Protein AF-A0A364Y1G2-F1 (afdb_monomer)

Secondary structure (DSSP, 8-state):
--TT--HHHHHHHHHHHHHHHHHHHHHHTT-S-THHHHHHHHHHHHHHHHHHHHHHHHHHHHHHHHHHT-S------TTT--STTEEEEEEEE-TT--EEEEEEETTTTEEEEEEEESSHHHHHHHHHHHHHHHHHHHT-TTS-HHHHHHHHHHHHHHHHHHHHHHHHHHHHHHHHHHHHHHHHHHHHHHHHHHHHHHHHHHHHHHHHHH--

Foldseek 3Di:
DAPLDDPLLVVLLVLLVVLLVVLVVCVVVVNDDPVVVVVNVVSVVLNVVVNVLSVLVVVLVVVQVVQQQPQDDPDADPVPRDPPQKDFPDWDADPVRAIWTWIARPVVRDIDTDPAGSHLVRNLVVLVVVLVVLVVVLPDPPDDPVVNVVSVVVSVVSVVVSVVSVVVVVVSVVSVVVSVVVVVVSVVVSVVSSVVSVVVVVVVVVSVVVVD

Nearest PDB structures (foldseek):
  4mh6-assembly1_A  TM=4.239E-01  e=7.002E+00  Vibrio parahaemolyticus RIMD 2210633

Mean predicted aligned error: 7.4 Å

Solvent-accessible surface area (backbone atoms only — not comparable to full-atom values): 11866 Å² total; per-residue (Å²): 130,75,84,62,51,52,74,66,58,49,49,43,51,51,52,52,52,52,49,46,55,52,51,54,50,36,39,75,71,70,74,46,64,75,73,58,54,55,51,47,55,50,51,50,54,50,50,52,54,50,49,54,50,26,50,51,52,51,49,54,53,50,52,53,54,52,49,42,59,62,46,74,83,84,64,56,36,92,86,79,65,42,56,74,58,58,40,85,75,50,72,47,67,53,98,87,62,43,46,20,47,21,32,34,29,66,84,78,72,41,74,49,70,42,98,51,48,43,27,50,75,52,33,52,55,52,50,54,51,52,41,52,54,49,56,58,54,62,70,42,84,86,60,53,72,68,59,41,52,53,51,50,55,50,43,52,55,50,49,60,48,45,71,58,48,49,62,57,52,56,51,51,50,52,53,50,52,54,45,54,54,50,50,57,51,48,54,50,51,53,52,53,50,44,51,50,52,50,51,52,49,50,52,53,56,52,50,56,65,74,74,109

Radius of gyration: 29.06 Å; Cα contacts (8 Å, |Δi|>4): 163; chains: 1; bounding box: 62×38×88 Å

Structure (mmCIF, N/CA/C/O backbone):
data_AF-A0A364Y1G2-F1
#
_entry.id   AF-A0A364Y1G2-F1
#
loop_
_atom_site.group_PDB
_atom_site.id
_atom_site.type_symbol
_atom_site.label_atom_id
_atom_site.label_alt_id
_atom_site.label_comp_id
_atom_site.label_asym_id
_atom_site.label_entity_id
_atom_site.label_seq_id
_atom_site.pdbx_PDB_ins_code
_atom_site.Cartn_x
_atom_site.Cartn_y
_atom_site.Cartn_z
_atom_site.occupancy
_atom_site.B_iso_or_equiv
_atom_site.auth_seq_id
_atom_site.auth_comp_id
_atom_site.auth_asym_id
_atom_site.auth_atom_id
_atom_site.pdbx_PDB_model_num
ATOM 1 N N . MET A 1 1 ? -15.379 -10.748 15.121 1.00 82.06 1 MET A N 1
ATOM 2 C CA . MET A 1 1 ? -14.353 -9.724 15.412 1.00 82.06 1 MET A CA 1
ATOM 3 C C . MET A 1 1 ? -13.547 -9.553 14.146 1.00 82.06 1 MET A C 1
ATOM 5 O O . MET A 1 1 ? -13.097 -10.566 13.618 1.00 82.06 1 MET A O 1
ATOM 9 N N . ASN A 1 2 ? -13.450 -8.327 13.638 1.00 90.88 2 ASN A N 1
ATOM 10 C CA . ASN A 1 2 ? -12.802 -8.044 12.365 1.00 90.88 2 ASN A CA 1
ATOM 11 C C . ASN A 1 2 ? -11.315 -8.470 12.392 1.00 90.88 2 ASN A C 1
ATOM 13 O O . ASN A 1 2 ? -10.598 -8.129 13.342 1.00 90.88 2 ASN A O 1
ATOM 17 N N . PRO A 1 3 ? -10.843 -9.266 11.409 1.00 94.31 3 PRO A N 1
ATOM 18 C CA . PRO A 1 3 ? -9.456 -9.731 11.360 1.00 94.31 3 PRO A CA 1
ATOM 19 C C . PRO A 1 3 ? -8.450 -8.604 11.086 1.00 94.31 3 PRO A C 1
ATOM 21 O O . PRO A 1 3 ? -7.286 -8.729 11.470 1.00 94.31 3 PRO A O 1
ATOM 24 N N . ASN A 1 4 ? -8.896 -7.506 10.470 1.00 96.25 4 ASN A N 1
ATOM 25 C CA . ASN A 1 4 ? -8.066 -6.383 10.035 1.00 96.25 4 ASN A CA 1
ATOM 26 C C . ASN A 1 4 ? -7.742 -5.395 11.159 1.00 96.25 4 ASN A C 1
ATOM 28 O O . ASN A 1 4 ? -6.989 -4.441 10.947 1.00 96.25 4 ASN A O 1
ATOM 32 N N . TYR A 1 5 ? -8.283 -5.613 12.357 1.00 96.69 5 TYR A N 1
ATOM 33 C CA . TYR A 1 5 ? -7.982 -4.773 13.504 1.00 96.69 5 TYR A CA 1
ATOM 34 C C . TYR A 1 5 ? -6.512 -4.844 13.927 1.00 96.69 5 TYR A C 1
ATOM 36 O O . TYR A 1 5 ? -5.873 -5.903 13.928 1.00 96.69 5 TYR A O 1
ATOM 44 N N . LYS A 1 6 ? -6.003 -3.712 14.401 1.00 95.44 6 LYS A N 1
ATOM 45 C CA . LYS A 1 6 ? -4.760 -3.614 15.164 1.00 95.44 6 LYS A CA 1
ATOM 46 C C . LYS A 1 6 ? -4.946 -4.131 16.594 1.00 95.44 6 LYS A C 1
ATOM 48 O O . LYS A 1 6 ? -6.025 -4.552 17.012 1.00 95.44 6 LYS A O 1
ATOM 53 N N . ALA A 1 7 ? -3.851 -4.209 17.344 1.00 94.06 7 ALA A N 1
ATOM 54 C CA . ALA A 1 7 ? -3.868 -4.764 18.697 1.00 94.06 7 ALA A CA 1
ATOM 55 C C . ALA A 1 7 ? -4.727 -3.935 19.671 1.00 94.06 7 ALA A C 1
ATOM 57 O O . ALA A 1 7 ? -5.527 -4.506 20.409 1.00 94.06 7 ALA A O 1
ATOM 58 N N . ASP A 1 8 ? -4.585 -2.616 19.621 1.00 92.81 8 ASP A N 1
ATOM 59 C CA . ASP A 1 8 ? -5.337 -1.614 20.378 1.00 92.81 8 ASP A CA 1
ATOM 60 C C . ASP A 1 8 ? -6.823 -1.582 19.997 1.00 92.81 8 ASP A C 1
ATOM 62 O O . ASP A 1 8 ? -7.684 -1.633 20.873 1.00 92.81 8 ASP A O 1
ATOM 66 N N . GLU A 1 9 ? -7.133 -1.606 18.701 1.00 95.50 9 GLU A N 1
ATOM 67 C CA . GLU A 1 9 ? -8.507 -1.689 18.185 1.00 95.50 9 GLU A CA 1
ATOM 68 C C . GLU A 1 9 ? -9.210 -2.970 18.684 1.00 95.50 9 GLU A C 1
ATOM 70 O O . GLU A 1 9 ? -10.324 -2.923 19.213 1.00 95.50 9 GLU A O 1
ATOM 75 N N . ARG A 1 10 ? -8.528 -4.128 18.624 1.00 95.12 10 ARG A N 1
ATOM 76 C CA . ARG A 1 10 ? -9.040 -5.395 19.185 1.00 95.12 10 ARG A CA 1
ATOM 77 C C . ARG A 1 10 ? -9.298 -5.302 20.682 1.00 95.12 10 ARG A C 1
ATOM 79 O O . ARG A 1 10 ? -10.274 -5.873 21.169 1.00 95.12 10 ARG A O 1
ATOM 86 N N . GLU A 1 11 ? -8.396 -4.669 21.422 1.00 91.38 11 GLU A N 1
ATOM 87 C CA . GLU A 1 11 ? -8.546 -4.489 22.863 1.00 91.38 11 GLU A CA 1
ATOM 88 C C . GLU A 1 11 ? -9.766 -3.619 23.177 1.00 91.38 11 GLU A C 1
ATOM 90 O O . GLU A 1 11 ? -10.588 -4.004 24.011 1.00 91.38 11 GLU A O 1
ATOM 95 N N . LEU A 1 12 ? -9.938 -2.508 22.456 1.00 92.56 12 LEU A N 1
ATOM 96 C CA . LEU A 1 12 ? -11.092 -1.630 22.603 1.00 92.56 12 LEU A CA 1
ATOM 97 C C . LEU A 1 12 ? -12.401 -2.381 22.363 1.00 92.56 12 LEU A C 1
ATOM 99 O O . LEU A 1 12 ? -13.294 -2.327 23.205 1.00 92.56 12 LEU A O 1
ATOM 103 N N . VAL A 1 13 ? -12.502 -3.148 21.276 1.00 93.38 13 VAL A N 1
ATOM 104 C CA . VAL A 1 13 ? -13.717 -3.917 20.964 1.00 93.38 13 VAL A CA 1
ATOM 105 C C . VAL A 1 13 ? -14.024 -4.956 22.045 1.00 93.38 13 VAL A C 1
ATOM 107 O O . VAL A 1 13 ? -15.192 -5.165 22.382 1.00 93.38 13 VAL A O 1
ATOM 110 N N . LYS A 1 14 ? -13.007 -5.577 22.658 1.00 90.88 14 LYS A N 1
ATOM 111 C CA . LYS A 1 14 ? -13.212 -6.474 23.812 1.00 90.88 14 LYS A CA 1
ATOM 112 C C . LYS A 1 14 ? -13.788 -5.726 25.013 1.00 90.88 14 LYS A C 1
ATOM 114 O O . LYS A 1 14 ? -14.756 -6.201 25.606 1.00 90.88 14 LYS A O 1
ATOM 119 N N . VAL A 1 15 ? -13.215 -4.571 25.359 1.00 88.81 15 VAL A N 1
ATOM 120 C CA . VAL A 1 15 ? -13.687 -3.732 26.475 1.00 88.81 15 VAL A CA 1
ATOM 121 C C . VAL A 1 15 ? -15.113 -3.248 26.217 1.00 88.81 15 VAL A C 1
ATOM 123 O O . VAL A 1 15 ? -15.971 -3.388 27.085 1.00 88.81 15 VAL A O 1
ATOM 126 N N . ALA A 1 16 ? -15.386 -2.764 25.010 1.00 90.25 16 ALA A N 1
ATOM 127 C CA . ALA A 1 16 ? -16.695 -2.307 24.572 1.00 90.25 16 ALA A CA 1
ATOM 128 C C . ALA A 1 16 ? -17.750 -3.424 24.625 1.00 90.25 16 ALA A C 1
ATOM 130 O O . ALA A 1 16 ? -18.834 -3.236 25.176 1.00 90.25 16 ALA A O 1
ATOM 131 N N . THR A 1 17 ? -17.416 -4.626 24.142 1.00 89.12 17 THR A N 1
ATOM 132 C CA . THR A 1 17 ? -18.311 -5.795 24.197 1.00 89.12 17 THR A CA 1
ATOM 133 C C . THR A 1 17 ? -18.620 -6.198 25.639 1.00 89.12 17 T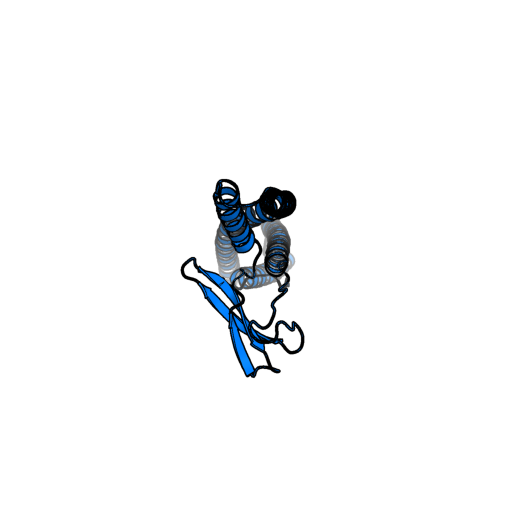HR A C 1
ATOM 135 O O . THR A 1 17 ? -19.772 -6.482 25.976 1.00 89.12 17 THR A O 1
ATOM 138 N N . PHE A 1 18 ? -17.604 -6.205 26.509 1.00 86.44 18 PHE A N 1
ATOM 139 C CA . PHE A 1 18 ? -17.787 -6.467 27.936 1.00 86.44 18 PHE A CA 1
ATOM 140 C C . PHE A 1 18 ? -18.697 -5.416 28.584 1.00 86.44 18 PHE A C 1
ATOM 142 O O . PHE A 1 18 ? -19.651 -5.780 29.273 1.00 86.44 18 PHE A O 1
ATOM 149 N N . PHE A 1 19 ? -18.434 -4.132 28.323 1.00 84.69 19 PHE A N 1
ATOM 150 C CA . PHE A 1 19 ? -19.221 -3.017 28.842 1.00 84.69 19 PHE A CA 1
ATOM 151 C C . PHE A 1 19 ? -20.690 -3.140 28.431 1.00 84.69 19 PHE A C 1
ATOM 153 O O . PHE A 1 19 ? -21.555 -3.151 29.300 1.00 84.69 19 PHE A O 1
ATOM 160 N N . LYS A 1 20 ? -20.973 -3.354 27.140 1.00 86.81 20 LYS A N 1
ATOM 161 C CA . LYS A 1 20 ? -22.340 -3.561 26.639 1.00 86.81 20 LYS A CA 1
ATOM 162 C C . LYS A 1 20 ? -23.050 -4.717 27.331 1.00 86.81 20 LYS A C 1
ATOM 164 O O . LYS A 1 20 ? -24.214 -4.600 27.693 1.00 86.81 20 LYS A O 1
ATOM 169 N N . LYS A 1 21 ? -22.371 -5.854 27.517 1.00 87.25 21 LYS A N 1
ATOM 170 C CA . LYS A 1 21 ? -22.975 -7.012 28.189 1.00 87.25 21 LYS A CA 1
ATOM 171 C C . LYS A 1 21 ? -23.363 -6.675 29.632 1.00 87.25 21 LYS A C 1
ATOM 173 O O . LYS A 1 21 ? -24.449 -7.052 30.065 1.00 87.25 21 LYS A O 1
ATOM 178 N N . LYS A 1 22 ? -22.492 -5.961 30.352 1.00 83.81 22 LYS A N 1
ATOM 179 C CA . LYS A 1 22 ? -22.739 -5.547 31.738 1.00 83.81 22 LYS A CA 1
ATOM 180 C C . LYS A 1 22 ? -23.836 -4.477 31.833 1.00 83.81 22 LYS A C 1
ATOM 182 O O . LYS A 1 22 ? -24.721 -4.603 32.673 1.00 83.81 22 LYS A O 1
ATOM 187 N N . ALA A 1 23 ? -23.827 -3.486 30.942 1.0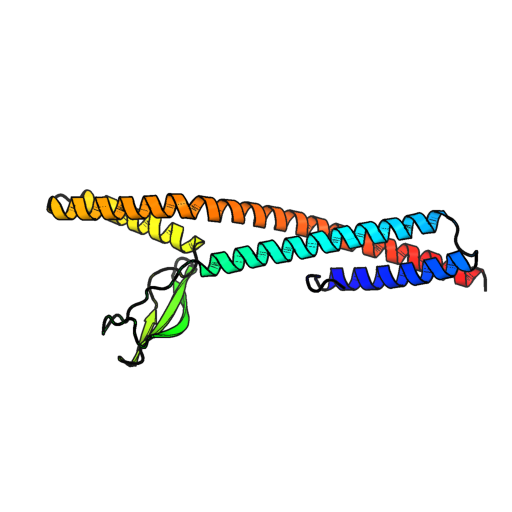0 82.75 23 ALA A N 1
ATOM 188 C CA . ALA A 1 23 ? -24.849 -2.443 30.872 1.00 82.75 23 ALA A CA 1
ATOM 189 C C . ALA A 1 23 ? -26.250 -3.037 30.646 1.00 82.75 23 ALA A C 1
ATOM 191 O O . ALA A 1 23 ? -27.153 -2.778 31.441 1.00 82.75 23 ALA A O 1
ATOM 192 N N . LYS A 1 24 ? -26.410 -3.942 29.669 1.00 84.19 24 LYS A N 1
ATOM 193 C CA . LYS A 1 24 ? -27.683 -4.643 29.417 1.00 84.19 24 LYS A CA 1
ATOM 194 C C . LYS A 1 24 ? -28.208 -5.394 30.632 1.00 84.19 24 LYS A C 1
ATOM 196 O O . LYS A 1 24 ? -29.405 -5.346 30.909 1.00 84.19 24 LYS A O 1
ATOM 201 N N . GLN A 1 25 ? -27.324 -6.088 31.348 1.00 84.56 25 GLN A N 1
ATOM 202 C CA . GLN A 1 25 ? -27.696 -6.804 32.563 1.00 84.56 25 GLN A CA 1
ATOM 203 C C . GLN A 1 25 ? -28.244 -5.835 33.620 1.00 84.56 25 GLN A C 1
ATOM 205 O O . GLN A 1 25 ? -29.343 -6.032 34.128 1.00 84.56 25 GLN A O 1
ATOM 210 N N . LEU A 1 26 ? -27.510 -4.762 33.908 1.00 80.69 26 LEU A N 1
ATOM 211 C CA . LEU A 1 26 ? -27.892 -3.786 34.926 1.00 80.69 26 LEU A CA 1
ATOM 212 C C . LEU A 1 26 ? -29.156 -2.993 34.555 1.00 80.69 26 LEU A C 1
ATOM 214 O O . LEU A 1 26 ? -29.970 -2.704 35.429 1.00 80.69 26 LEU A O 1
ATOM 218 N N . ILE A 1 27 ? -29.372 -2.688 33.272 1.00 81.81 27 ILE A N 1
ATOM 219 C CA . ILE A 1 27 ? -30.630 -2.093 32.789 1.00 81.81 27 ILE A CA 1
ATOM 220 C C . ILE A 1 27 ? -31.801 -3.055 33.035 1.00 81.81 27 ILE A C 1
ATOM 222 O O . ILE A 1 27 ? -32.842 -2.635 33.534 1.00 81.81 27 ILE A O 1
ATOM 226 N N . GLY A 1 28 ? -31.632 -4.347 32.728 1.00 81.50 28 GLY A N 1
ATOM 227 C CA . GLY A 1 28 ? -32.655 -5.370 32.976 1.00 81.50 28 GLY A CA 1
ATOM 228 C C . GLY A 1 28 ? -32.983 -5.559 34.460 1.00 81.50 28 GLY A C 1
ATOM 229 O O . GLY A 1 28 ? -34.125 -5.835 34.811 1.00 81.50 28 GLY A O 1
ATOM 230 N N . GLU A 1 29 ? -32.001 -5.348 35.337 1.00 83.31 29 GLU A N 1
ATOM 231 C CA . GLU A 1 29 ? -32.169 -5.364 36.795 1.00 83.31 29 GLU A CA 1
ATOM 232 C C . GLU A 1 29 ? -32.771 -4.053 37.354 1.00 83.31 29 GLU A C 1
ATOM 234 O O . GLU A 1 29 ? -32.948 -3.934 38.566 1.00 83.31 29 GLU A O 1
ATOM 239 N N . GLY A 1 30 ? -33.081 -3.062 36.505 1.00 78.19 30 GLY A N 1
ATOM 240 C CA . GLY A 1 30 ? -33.618 -1.754 36.913 1.00 78.19 30 GLY A CA 1
ATOM 241 C C . GLY A 1 30 ? -32.591 -0.832 37.582 1.00 78.19 30 GLY A C 1
ATOM 242 O O . GLY A 1 30 ? -32.954 0.167 38.197 1.00 78.19 30 GLY A O 1
ATOM 243 N N . LYS A 1 31 ? -31.304 -1.175 37.479 1.00 73.44 31 LYS A N 1
ATOM 244 C CA . LYS A 1 31 ? -30.183 -0.527 38.172 1.00 73.44 31 LYS A CA 1
ATOM 245 C C . LYS A 1 31 ? -29.544 0.612 37.374 1.00 73.44 31 LYS A C 1
ATOM 247 O O . LYS A 1 31 ? -28.833 1.435 37.939 1.00 73.44 31 LYS A O 1
ATOM 252 N N . LEU A 1 32 ? -29.798 0.674 36.067 1.00 72.50 32 LEU A N 1
ATOM 253 C CA . LEU A 1 32 ? -29.321 1.728 35.168 1.00 72.50 32 LEU A CA 1
ATOM 254 C C . LEU A 1 32 ? -30.498 2.385 34.438 1.00 72.50 32 LEU A C 1
ATOM 256 O O . LEU A 1 32 ? -31.398 1.698 33.959 1.00 72.50 32 LEU A O 1
ATOM 260 N N . GLY A 1 33 ? -30.466 3.718 34.335 1.00 72.06 33 GLY A N 1
ATOM 261 C CA . GLY A 1 33 ? -31.467 4.515 33.615 1.00 72.06 33 GLY A CA 1
ATOM 262 C C . GLY A 1 33 ? -31.250 4.580 32.095 1.00 72.06 33 GLY A C 1
ATOM 263 O O . GLY A 1 33 ? -30.236 4.105 31.580 1.00 72.06 33 GLY A O 1
ATOM 264 N N . GLU A 1 34 ? -32.195 5.217 31.392 1.00 70.00 34 GLU A N 1
ATOM 265 C CA . GLU A 1 34 ? -32.265 5.310 29.919 1.00 70.00 34 GLU A CA 1
ATOM 266 C C . GLU A 1 34 ? -31.030 5.965 29.270 1.00 70.00 34 GLU A C 1
ATOM 268 O O . GLU A 1 34 ? -30.651 5.604 28.157 1.00 70.00 34 GLU A O 1
ATOM 273 N N . GLU A 1 35 ? -30.346 6.868 29.980 1.00 67.50 35 GLU A N 1
ATOM 274 C CA . GLU A 1 35 ? -29.099 7.506 29.527 1.00 67.50 35 GLU A CA 1
ATOM 275 C C . GLU A 1 35 ? -28.012 6.475 29.166 1.00 67.50 35 GLU A C 1
ATOM 277 O O . GLU A 1 35 ? -27.252 6.668 28.218 1.00 67.50 35 GLU A O 1
ATOM 282 N N . ASN A 1 36 ? -27.996 5.311 29.825 1.00 72.31 36 ASN A N 1
ATOM 283 C CA . ASN A 1 36 ? -27.016 4.256 29.550 1.00 72.31 36 ASN A CA 1
ATOM 284 C C . ASN A 1 36 ? -27.297 3.494 28.245 1.00 72.31 36 ASN A C 1
ATOM 286 O O . ASN A 1 36 ? -26.376 2.915 27.666 1.00 72.31 36 ASN A O 1
ATOM 290 N N . ARG A 1 37 ? -28.531 3.541 27.716 1.00 74.38 37 ARG A N 1
ATOM 291 C CA . ARG A 1 37 ? -28.829 3.004 26.374 1.00 74.38 37 ARG A CA 1
ATOM 292 C C . ARG A 1 37 ? -28.218 3.857 25.270 1.00 74.38 37 ARG A C 1
ATOM 294 O O . ARG A 1 37 ? -27.840 3.321 24.230 1.00 74.38 37 ARG A O 1
ATOM 301 N N . GLN A 1 38 ? -28.075 5.164 25.494 1.00 78.44 38 GLN A N 1
ATOM 302 C CA . GLN A 1 38 ? -27.402 6.049 24.540 1.00 78.44 38 GLN A CA 1
ATOM 303 C C . GLN A 1 38 ? -25.914 5.698 24.425 1.00 78.44 38 GLN A C 1
ATOM 305 O O . GLN A 1 38 ? -25.368 5.706 23.323 1.00 78.44 38 GLN A O 1
ATOM 310 N N . VAL A 1 39 ? -25.285 5.301 25.537 1.00 78.88 39 VAL A N 1
ATOM 311 C CA . VAL A 1 39 ? -23.895 4.821 25.554 1.00 78.88 39 VAL A CA 1
ATOM 312 C C . VAL A 1 39 ? -23.757 3.510 24.777 1.00 78.88 39 VAL A C 1
ATOM 314 O O . VAL A 1 39 ? -22.836 3.381 23.975 1.00 78.88 39 VAL A O 1
ATOM 317 N N . GLU A 1 40 ? -24.684 2.556 24.930 1.00 82.88 40 GLU A N 1
ATOM 318 C CA . GLU A 1 40 ? -24.670 1.322 24.126 1.00 82.88 40 GLU A CA 1
ATOM 319 C C . GLU A 1 40 ? -24.769 1.602 22.621 1.00 82.88 40 GLU A C 1
ATOM 321 O O . GLU A 1 40 ? -24.011 1.025 21.839 1.00 82.88 40 GLU A O 1
ATOM 326 N N . ALA A 1 41 ? -25.663 2.508 22.221 1.00 86.56 41 ALA A N 1
ATOM 327 C CA . ALA A 1 41 ? -25.818 2.900 20.824 1.00 86.56 41 ALA A CA 1
ATOM 328 C C . ALA A 1 41 ? -24.577 3.633 20.284 1.00 86.56 41 ALA A C 1
ATOM 330 O O . ALA A 1 41 ? -24.188 3.422 19.136 1.00 86.56 41 ALA A O 1
ATOM 331 N N . ALA A 1 42 ? -23.936 4.474 21.101 1.00 87.75 42 ALA A N 1
ATOM 332 C CA . ALA A 1 42 ? -22.686 5.138 20.740 1.00 87.75 42 ALA A CA 1
ATOM 333 C C . ALA A 1 42 ? -21.539 4.132 20.557 1.00 87.75 42 ALA A C 1
ATOM 335 O O . ALA A 1 42 ? -20.767 4.255 19.610 1.00 87.75 42 ALA A O 1
ATOM 336 N N . VAL A 1 43 ? -21.466 3.106 21.414 1.00 90.19 43 VAL A N 1
ATOM 337 C CA . VAL A 1 43 ? -20.510 2.000 21.269 1.00 90.19 43 VAL A CA 1
ATOM 338 C C . VAL A 1 43 ? -20.718 1.249 19.963 1.00 90.19 43 VAL A C 1
ATOM 340 O O . VAL A 1 43 ? -19.740 0.991 19.268 1.00 90.19 43 VAL A O 1
ATOM 343 N N . ASP A 1 44 ? -21.960 0.920 19.613 1.00 91.56 44 ASP A N 1
ATOM 344 C CA . ASP A 1 44 ? -22.238 0.204 18.365 1.00 91.56 44 ASP A CA 1
ATOM 345 C C . ASP A 1 44 ? -21.821 1.000 17.135 1.00 91.56 44 ASP A C 1
ATOM 347 O O . ASP A 1 44 ? 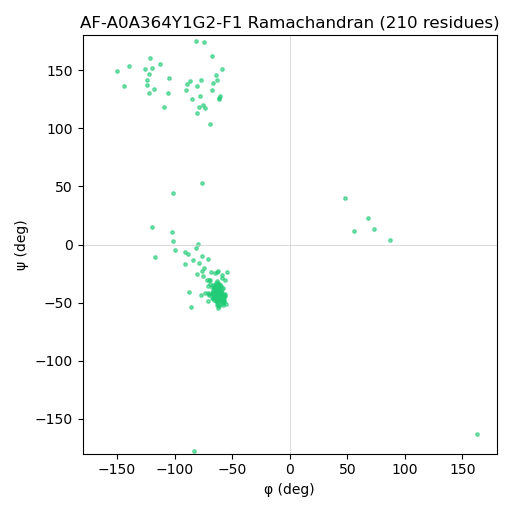-21.092 0.476 16.296 1.00 91.56 44 ASP A O 1
ATOM 351 N N . LYS A 1 45 ? -22.179 2.286 17.083 1.00 93.19 45 LYS A N 1
ATOM 352 C CA . LYS A 1 45 ? -21.762 3.176 15.991 1.00 93.19 45 LYS A CA 1
ATOM 353 C C . LYS A 1 45 ? -20.245 3.314 15.900 1.00 93.19 45 LYS A C 1
ATOM 355 O O . LYS A 1 45 ? -19.697 3.352 14.805 1.00 93.19 45 LYS A O 1
ATOM 360 N N . PHE A 1 46 ? -19.559 3.395 17.040 1.00 93.81 46 PHE A N 1
ATOM 361 C CA . PHE A 1 46 ? -18.103 3.489 17.049 1.00 93.81 46 PHE A CA 1
ATOM 362 C C . PHE A 1 46 ? -17.451 2.202 16.528 1.00 93.81 46 PHE A C 1
ATOM 364 O O . PHE A 1 46 ? -16.502 2.272 15.752 1.00 93.81 46 PHE A O 1
ATOM 371 N N . ILE A 1 47 ? -17.955 1.030 16.930 1.00 94.38 47 ILE A N 1
ATOM 372 C CA . ILE A 1 47 ? -17.443 -0.261 16.448 1.00 94.38 47 ILE A CA 1
ATOM 373 C C . ILE A 1 47 ? -17.689 -0.415 14.945 1.00 94.38 47 ILE A C 1
ATOM 375 O O . ILE A 1 47 ? -16.779 -0.835 14.240 1.00 94.38 47 ILE A O 1
ATOM 379 N N . GLU A 1 48 ? -18.871 -0.040 14.452 1.00 95.25 48 GLU A N 1
ATOM 380 C CA . GLU A 1 48 ? -19.189 -0.056 13.019 1.00 95.25 48 GLU A CA 1
ATOM 381 C C . GLU A 1 48 ? -18.231 0.843 12.226 1.00 95.25 48 GLU A C 1
ATOM 383 O O . GLU A 1 48 ? -17.611 0.401 11.261 1.00 95.25 48 GLU A O 1
ATOM 388 N N . HIS A 1 49 ? -18.004 2.070 12.697 1.00 95.38 49 HIS A N 1
ATOM 389 C CA . HIS A 1 49 ? -17.045 2.976 12.070 1.00 95.38 49 HIS A CA 1
ATOM 390 C C . HIS A 1 49 ? -15.605 2.428 12.099 1.00 95.38 49 HIS A C 1
ATOM 392 O O . HIS A 1 49 ? -14.846 2.579 11.139 1.00 95.38 49 HIS A O 1
ATOM 398 N N . LEU A 1 50 ? -15.223 1.757 13.190 1.00 96.19 50 LEU A N 1
ATOM 399 C CA . LEU A 1 50 ? -13.919 1.114 13.324 1.00 96.19 50 LEU A CA 1
ATOM 400 C C . LEU A 1 50 ? -13.765 -0.084 12.373 1.00 96.19 50 LEU A C 1
ATOM 402 O O . LEU A 1 50 ? -12.675 -0.297 11.840 1.00 96.19 50 LEU A O 1
ATOM 406 N N . ASP A 1 51 ? -14.836 -0.850 12.151 1.00 96.56 51 ASP A N 1
ATOM 407 C CA . ASP A 1 51 ? -14.884 -1.948 11.182 1.00 96.56 51 ASP A CA 1
ATOM 408 C C . ASP A 1 51 ? -14.649 -1.442 9.759 1.00 96.56 51 ASP A C 1
ATOM 410 O O . ASP A 1 51 ? -13.730 -1.911 9.083 1.00 96.56 51 ASP A O 1
ATOM 414 N N . GLU A 1 52 ? -15.414 -0.435 9.336 1.00 96.50 52 GLU A N 1
ATOM 415 C CA . GLU A 1 52 ? -15.275 0.183 8.014 1.00 96.50 52 GLU A CA 1
ATOM 416 C C . GLU A 1 52 ? -13.864 0.735 7.789 1.00 96.50 52 GLU A C 1
ATOM 418 O O . GLU A 1 52 ? -13.263 0.551 6.723 1.00 96.50 52 GLU A O 1
ATOM 423 N N . HIS A 1 53 ? -13.306 1.396 8.805 1.00 96.62 53 HIS A N 1
ATOM 424 C CA . HIS A 1 53 ? -11.957 1.936 8.748 1.00 96.62 53 HIS A CA 1
ATOM 425 C C . HIS A 1 53 ? -10.901 0.830 8.618 1.00 96.62 53 HIS A C 1
ATOM 427 O O . HIS A 1 53 ? -10.004 0.924 7.775 1.00 96.62 53 HIS A O 1
ATOM 433 N N . ALA A 1 54 ? -11.014 -0.244 9.406 1.00 97.69 54 ALA A N 1
ATOM 434 C CA . ALA A 1 54 ? -10.084 -1.367 9.356 1.00 97.69 54 ALA A CA 1
ATOM 435 C C . ALA A 1 54 ? -10.112 -2.091 8.000 1.00 97.69 54 ALA A C 1
ATOM 437 O O . ALA A 1 54 ? -9.054 -2.460 7.479 1.00 97.69 54 ALA A O 1
ATOM 438 N N . ASP A 1 55 ? -11.296 -2.246 7.409 1.00 97.44 55 ASP A N 1
ATOM 439 C CA . ASP A 1 55 ? -11.469 -2.863 6.094 1.00 97.44 55 ASP A CA 1
ATOM 440 C C . ASP A 1 55 ? -10.949 -1.961 4.969 1.00 97.44 55 ASP A C 1
ATOM 442 O O . ASP A 1 55 ? -10.226 -2.430 4.086 1.00 97.44 55 ASP A O 1
ATOM 446 N N . THR A 1 56 ? -11.214 -0.653 5.045 1.00 96.50 56 THR A N 1
ATOM 447 C CA . THR A 1 56 ? -10.668 0.342 4.107 1.00 96.50 56 THR A CA 1
ATOM 448 C C . THR A 1 56 ? -9.140 0.353 4.141 1.00 96.50 56 THR A C 1
ATOM 450 O O . THR A 1 56 ? -8.494 0.299 3.092 1.00 96.50 56 THR A O 1
ATOM 453 N N . ARG A 1 57 ? -8.539 0.352 5.340 1.00 97.38 57 ARG A N 1
ATOM 454 C CA . ARG A 1 57 ? -7.085 0.224 5.517 1.00 97.38 57 ARG A CA 1
ATOM 455 C C . ARG A 1 57 ? -6.565 -1.040 4.834 1.00 97.38 57 ARG A C 1
ATOM 457 O O . ARG A 1 57 ? -5.595 -0.975 4.081 1.00 97.38 57 ARG A O 1
ATOM 464 N N . ALA A 1 58 ? -7.180 -2.190 5.109 1.00 97.38 58 ALA A N 1
ATOM 465 C CA . ALA A 1 58 ? -6.740 -3.467 4.555 1.00 97.38 58 ALA A CA 1
ATOM 466 C C . ALA A 1 58 ? -6.822 -3.490 3.020 1.00 97.38 58 ALA A C 1
ATOM 468 O O . ALA A 1 58 ? -5.916 -4.008 2.365 1.00 97.38 58 ALA A O 1
ATOM 469 N N . HIS A 1 59 ? -7.871 -2.896 2.450 1.00 96.88 59 HIS A N 1
ATOM 470 C CA . HIS A 1 59 ? -8.049 -2.773 1.008 1.00 96.88 59 HIS A CA 1
ATOM 471 C C . HIS A 1 59 ? -6.939 -1.933 0.358 1.00 96.88 59 HIS A C 1
ATOM 473 O O . HIS A 1 59 ? -6.221 -2.453 -0.496 1.00 96.88 59 HIS A O 1
ATOM 479 N N . ILE A 1 60 ? -6.715 -0.703 0.835 1.00 96.12 60 ILE A N 1
ATOM 480 C CA . ILE A 1 60 ? -5.695 0.212 0.288 1.00 96.12 60 ILE A CA 1
ATOM 481 C C . ILE A 1 60 ? -4.288 -0.395 0.400 1.00 96.12 60 ILE A C 1
ATOM 483 O O . ILE A 1 60 ? -3.492 -0.338 -0.539 1.00 96.12 60 ILE A O 1
ATOM 487 N N . LEU A 1 61 ? -3.961 -1.020 1.538 1.00 95.94 61 LEU A N 1
ATOM 488 C CA . LEU A 1 61 ? -2.658 -1.666 1.725 1.00 95.94 61 LEU A CA 1
ATOM 489 C C . LEU A 1 61 ? -2.446 -2.832 0.756 1.00 95.94 61 LEU A C 1
ATOM 491 O O . LEU A 1 61 ? -1.345 -3.003 0.229 1.00 95.94 61 LEU A O 1
ATOM 495 N N . LYS A 1 62 ? -3.495 -3.618 0.498 1.00 95.69 62 LYS A N 1
ATOM 496 C CA . LYS A 1 62 ? -3.449 -4.729 -0.452 1.00 95.69 62 LYS A CA 1
ATOM 497 C C . LYS A 1 62 ? -3.254 -4.236 -1.883 1.00 95.69 62 LYS A C 1
ATOM 499 O O . LYS A 1 62 ? -2.444 -4.814 -2.605 1.00 95.69 62 LYS A O 1
ATOM 504 N N . GLU A 1 63 ? -3.955 -3.184 -2.296 1.00 94.25 63 GLU A N 1
ATOM 505 C CA . GLU A 1 63 ? -3.776 -2.584 -3.624 1.00 94.25 63 GLU A CA 1
ATOM 506 C C . GLU A 1 63 ? -2.363 -2.024 -3.796 1.00 94.25 63 GLU A C 1
ATOM 508 O O . GLU A 1 63 ? -1.686 -2.331 -4.779 1.00 94.25 63 GLU A O 1
ATOM 513 N N . ARG A 1 64 ? -1.848 -1.313 -2.785 1.00 93.56 64 ARG A N 1
ATOM 514 C CA . ARG A 1 64 ? -0.467 -0.815 -2.789 1.00 93.56 64 ARG A CA 1
ATOM 515 C C . ARG A 1 64 ? 0.557 -1.948 -2.903 1.00 93.56 64 ARG A C 1
ATOM 517 O O . ARG A 1 64 ? 1.531 -1.833 -3.649 1.00 93.56 64 ARG A O 1
ATOM 524 N N . GLU A 1 65 ? 0.340 -3.064 -2.206 1.00 92.94 65 GLU A N 1
ATOM 525 C CA . GLU A 1 65 ? 1.192 -4.253 -2.323 1.00 92.94 65 GLU A CA 1
ATOM 526 C C . GLU A 1 65 ? 1.131 -4.869 -3.732 1.00 92.94 65 GLU A C 1
ATOM 528 O O . GLU A 1 65 ? 2.157 -5.289 -4.274 1.00 92.94 65 GLU A O 1
ATOM 533 N N . GLN A 1 66 ? -0.056 -4.920 -4.341 1.00 91.88 66 GLN A N 1
ATOM 534 C CA . GLN A 1 66 ? -0.242 -5.423 -5.704 1.00 91.88 66 GLN A CA 1
ATOM 535 C C . GLN A 1 66 ? 0.470 -4.545 -6.735 1.00 91.88 66 GLN A C 1
ATOM 537 O O . GLN A 1 66 ? 1.161 -5.081 -7.603 1.00 91.88 66 GLN A O 1
ATOM 542 N N . LEU A 1 67 ? 0.387 -3.219 -6.604 1.00 90.94 67 LEU A N 1
ATOM 543 C CA . LEU A 1 67 ? 1.142 -2.282 -7.440 1.00 90.94 67 LEU A CA 1
ATOM 544 C C . LEU A 1 67 ? 2.645 -2.491 -7.293 1.00 90.94 67 LEU A C 1
ATOM 546 O O . LEU A 1 67 ? 3.358 -2.531 -8.292 1.00 90.94 67 LEU A O 1
ATOM 550 N N . GLY A 1 68 ? 3.126 -2.735 -6.072 1.00 88.69 68 GLY A N 1
ATOM 551 C CA . GLY A 1 68 ? 4.522 -3.099 -5.819 1.00 88.69 68 GLY A CA 1
ATOM 552 C C . GLY A 1 68 ? 5.012 -4.304 -6.626 1.00 88.69 68 GLY A C 1
ATOM 553 O O . GLY A 1 68 ? 6.206 -4.408 -6.884 1.00 88.69 68 GLY A O 1
ATOM 554 N N . LYS A 1 69 ? 4.105 -5.182 -7.069 1.00 87.38 69 LYS A N 1
ATOM 555 C CA . LYS A 1 69 ? 4.391 -6.379 -7.876 1.00 87.38 69 LYS A CA 1
ATOM 556 C C . LYS A 1 69 ? 4.079 -6.197 -9.367 1.00 87.38 69 LYS A C 1
ATOM 558 O O . LYS A 1 69 ? 4.206 -7.153 -10.131 1.00 87.38 69 LYS A O 1
ATOM 563 N N . LEU A 1 70 ? 3.649 -5.006 -9.792 1.00 84.69 70 LEU A N 1
ATOM 564 C CA . LEU A 1 70 ? 3.248 -4.727 -11.174 1.00 84.69 70 LEU A CA 1
ATOM 565 C C . LEU A 1 70 ? 4.428 -4.845 -12.146 1.0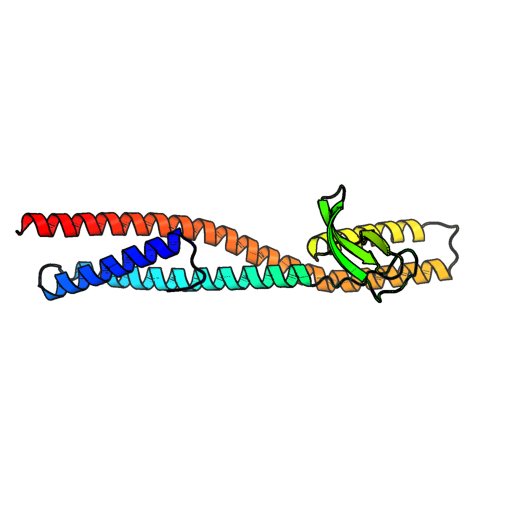0 84.69 70 LEU A C 1
ATOM 567 O O . LEU A 1 70 ? 4.261 -5.283 -13.287 1.00 84.69 70 LEU A O 1
ATOM 571 N N . VAL A 1 71 ? 5.624 -4.467 -11.690 1.00 83.50 71 VAL A N 1
ATOM 572 C CA . VAL A 1 71 ? 6.843 -4.559 -12.489 1.00 83.50 71 VAL A CA 1
ATOM 573 C C . VAL A 1 71 ? 7.206 -6.029 -12.668 1.00 83.50 71 VAL A C 1
ATOM 575 O O . VAL A 1 71 ? 7.714 -6.689 -11.765 1.00 83.50 71 VAL A O 1
ATOM 578 N N . LYS A 1 72 ? 6.923 -6.549 -13.864 1.00 73.50 72 LYS A N 1
ATOM 579 C CA . LYS A 1 72 ? 7.325 -7.898 -14.258 1.00 73.50 72 LYS A CA 1
ATOM 580 C C . LYS A 1 72 ? 8.801 -7.914 -14.627 1.00 73.50 72 LYS A C 1
ATOM 582 O O . LYS A 1 72 ? 9.245 -7.176 -15.508 1.00 73.50 72 LYS 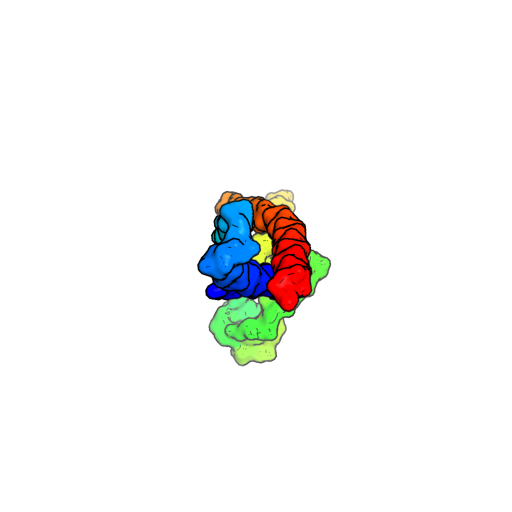A O 1
ATOM 587 N N . ASP A 1 73 ? 9.534 -8.830 -14.013 1.00 75.88 73 ASP A N 1
ATOM 588 C CA . ASP A 1 73 ? 10.926 -9.062 -14.359 1.00 75.88 73 ASP A CA 1
ATOM 589 C C . ASP A 1 73 ? 11.040 -9.794 -15.697 1.00 75.88 73 ASP A C 1
ATOM 591 O O . ASP A 1 73 ? 10.640 -10.949 -15.833 1.00 75.88 73 ASP A O 1
ATOM 595 N N . ASN A 1 74 ? 11.667 -9.145 -16.674 1.00 83.19 74 ASN A N 1
ATOM 596 C CA . ASN A 1 74 ? 12.144 -9.789 -17.899 1.00 83.19 74 ASN A CA 1
ATOM 597 C C . ASN A 1 74 ? 13.657 -10.026 -17.817 1.00 83.19 74 ASN A C 1
ATOM 599 O O . ASN A 1 74 ? 14.397 -9.704 -18.744 1.00 83.19 74 ASN A O 1
ATOM 603 N N . ALA A 1 75 ? 14.122 -10.520 -16.667 1.00 88.00 75 ALA A N 1
ATOM 604 C CA . ALA A 1 75 ? 15.540 -10.718 -16.413 1.00 88.00 75 ALA A CA 1
ATOM 605 C C . ALA A 1 75 ? 16.130 -11.806 -17.320 1.00 88.00 75 ALA A C 1
ATOM 607 O O . ALA A 1 75 ? 15.545 -12.870 -17.520 1.00 88.00 75 ALA A O 1
ATOM 608 N N . GLU A 1 76 ? 17.332 -11.552 -17.827 1.00 93.12 76 GLU A N 1
ATOM 609 C CA . GLU A 1 76 ? 18.090 -12.479 -18.665 1.00 93.12 76 GLU A CA 1
ATOM 610 C C . GLU A 1 76 ? 19.460 -12.733 -18.057 1.00 93.12 76 GLU A C 1
ATOM 612 O O . GLU A 1 76 ? 20.108 -11.823 -17.536 1.00 93.12 76 GLU A O 1
ATOM 617 N N . CYS A 1 77 ? 19.935 -13.977 -18.145 1.00 93.25 77 CYS A N 1
ATOM 618 C CA . CYS A 1 77 ? 21.288 -14.286 -17.706 1.00 93.25 77 CYS A CA 1
ATOM 619 C C . CYS A 1 77 ? 22.307 -13.481 -18.534 1.00 93.25 77 CYS A C 1
ATOM 621 O O . CYS A 1 77 ? 22.345 -13.636 -19.756 1.00 93.25 77 CYS A O 1
ATOM 623 N N . PRO A 1 78 ? 23.212 -12.699 -17.918 1.00 94.38 78 PRO A N 1
ATOM 624 C CA . PRO A 1 78 ? 24.152 -11.868 -18.666 1.00 94.38 78 PRO A CA 1
ATOM 625 C C . PRO A 1 78 ? 25.144 -12.689 -19.503 1.00 94.38 78 PRO A C 1
ATOM 627 O O . PRO A 1 78 ? 25.629 -12.182 -20.511 1.00 94.38 78 PRO A O 1
ATOM 630 N N . LYS A 1 79 ? 25.403 -13.952 -19.120 1.00 94.44 79 LYS A N 1
ATOM 631 C CA . LYS A 1 79 ? 26.313 -14.872 -19.824 1.00 94.44 79 LYS A CA 1
ATOM 632 C C . LYS A 1 79 ? 25.649 -15.643 -20.964 1.00 94.44 79 LYS A C 1
ATOM 634 O O . LYS A 1 79 ? 26.165 -15.631 -22.070 1.00 94.44 79 LYS A O 1
ATOM 639 N N . CYS A 1 80 ? 24.540 -16.341 -20.703 1.00 94.38 80 CYS A N 1
ATOM 640 C CA . CYS A 1 80 ? 23.896 -17.188 -21.718 1.00 94.38 80 CYS A CA 1
ATOM 641 C C . 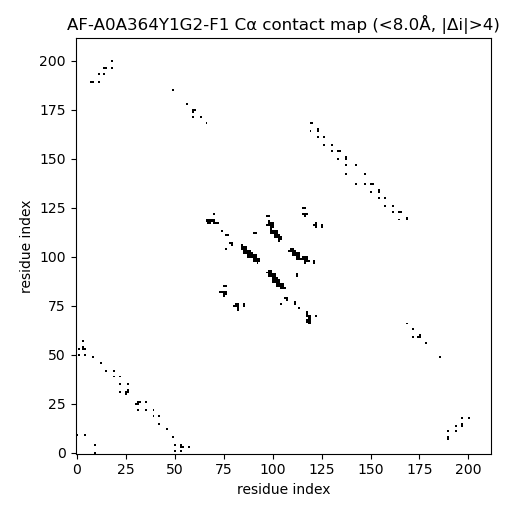CYS A 1 80 ? 22.693 -16.546 -22.408 1.00 94.38 80 CYS A C 1
ATOM 643 O O . CYS A 1 80 ? 22.127 -17.182 -23.289 1.00 94.38 80 CYS A O 1
ATOM 645 N N . LYS A 1 81 ? 22.275 -15.342 -21.989 1.00 93.69 81 LYS A N 1
ATOM 646 C CA . LYS A 1 81 ? 21.121 -14.588 -22.515 1.00 93.69 81 LYS A CA 1
ATOM 647 C C . LYS A 1 81 ? 19.786 -15.342 -22.48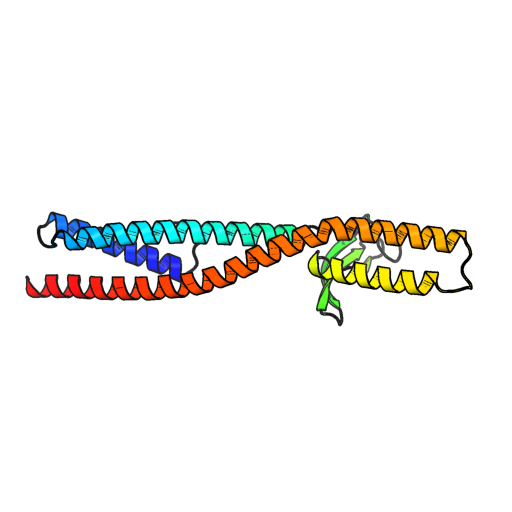3 1.00 93.69 81 LYS A C 1
ATOM 649 O O . LYS A 1 81 ? 18.796 -14.889 -23.037 1.00 93.69 81 LYS A O 1
ATOM 654 N N . THR A 1 82 ? 19.728 -16.481 -21.790 1.00 90.94 82 THR A N 1
ATOM 655 C CA . THR A 1 82 ? 18.486 -17.226 -21.587 1.00 90.94 82 THR A CA 1
ATOM 656 C C . THR A 1 82 ? 17.755 -16.699 -20.361 1.00 90.94 82 THR A C 1
ATOM 658 O O . THR A 1 82 ? 18.370 -16.414 -19.325 1.00 90.94 82 THR A O 1
ATOM 661 N N . ARG A 1 83 ? 16.430 -16.621 -20.482 1.00 89.88 83 ARG A N 1
ATOM 662 C CA . ARG A 1 83 ? 15.501 -16.434 -19.358 1.00 89.88 83 ARG A CA 1
ATOM 663 C C . ARG A 1 83 ? 15.234 -17.754 -18.642 1.00 89.88 83 ARG A C 1
ATOM 665 O O . ARG A 1 83 ? 14.966 -17.780 -17.446 1.00 89.88 83 ARG A O 1
ATOM 672 N N . ASP A 1 84 ? 15.390 -18.861 -19.361 1.00 86.88 84 ASP A N 1
ATOM 673 C CA . ASP A 1 84 ? 15.231 -20.193 -18.801 1.00 86.88 84 ASP A CA 1
ATOM 674 C C . ASP A 1 84 ? 16.277 -20.451 -17.718 1.00 86.88 84 ASP A C 1
ATOM 676 O O . ASP A 1 84 ? 17.450 -20.080 -17.841 1.00 86.88 84 ASP A O 1
ATOM 680 N N . MET A 1 85 ? 15.848 -21.139 -16.659 1.00 89.81 85 MET A N 1
ATOM 681 C CA . MET A 1 85 ? 16.709 -21.599 -15.568 1.00 89.81 85 MET A CA 1
ATOM 682 C C . MET A 1 85 ? 17.300 -20.485 -14.685 1.00 89.81 85 MET A C 1
ATOM 684 O O . MET A 1 85 ? 18.294 -20.723 -13.990 1.00 89.81 85 MET A O 1
ATOM 688 N N . ILE A 1 86 ? 16.688 -19.299 -14.642 1.00 94.12 86 ILE A N 1
ATOM 689 C CA . ILE A 1 86 ? 16.976 -18.285 -13.616 1.00 94.12 86 ILE A CA 1
ATOM 690 C C . ILE A 1 86 ? 16.069 -18.482 -12.393 1.00 94.12 86 ILE A C 1
ATOM 692 O O . ILE A 1 86 ? 14.886 -18.789 -12.512 1.00 94.12 86 ILE A O 1
ATOM 696 N N . LYS A 1 87 ? 16.627 -18.341 -11.187 1.00 94.31 87 LYS A N 1
ATOM 697 C CA . LYS A 1 87 ? 15.880 -18.384 -9.920 1.00 94.31 87 LYS A CA 1
ATOM 698 C C . LYS A 1 87 ? 16.098 -17.080 -9.165 1.00 94.31 87 LYS A C 1
ATOM 700 O O . LYS A 1 87 ? 17.253 -16.709 -8.972 1.00 94.31 87 LYS A O 1
ATOM 705 N N . LEU A 1 88 ? 15.028 -16.443 -8.693 1.00 93.69 88 LEU A N 1
ATOM 706 C CA . LEU A 1 88 ? 15.125 -15.335 -7.742 1.00 93.69 88 LEU A CA 1
ATOM 707 C C . LEU A 1 88 ? 15.782 -15.835 -6.444 1.00 93.69 88 LEU A C 1
ATOM 709 O O . LEU A 1 88 ? 15.358 -16.843 -5.872 1.00 93.69 88 LEU A O 1
ATOM 713 N N . VAL A 1 89 ? 16.848 -15.166 -6.011 1.00 95.75 89 VAL A N 1
ATOM 714 C CA . VAL A 1 89 ? 17.601 -15.501 -4.789 1.00 95.75 89 VAL A CA 1
ATOM 715 C C . VAL A 1 89 ? 17.565 -14.395 -3.739 1.00 95.75 89 VAL A C 1
ATOM 717 O O . VAL A 1 89 ? 17.987 -14.624 -2.610 1.00 95.75 89 VAL A O 1
ATOM 720 N N . GLY A 1 90 ? 17.076 -13.208 -4.089 1.00 94.25 90 GLY A N 1
ATOM 721 C CA . GLY A 1 90 ? 16.902 -12.102 -3.157 1.00 94.25 90 GLY A CA 1
ATOM 722 C C . GLY A 1 90 ? 16.733 -10.778 -3.884 1.00 94.25 90 GLY A C 1
ATOM 723 O O . GLY A 1 90 ? 16.486 -10.748 -5.088 1.00 94.25 90 GLY A O 1
ATOM 724 N N . THR A 1 91 ? 16.916 -9.697 -3.141 1.00 93.94 91 THR A N 1
ATOM 725 C CA . THR A 1 91 ? 16.925 -8.326 -3.649 1.00 93.94 91 THR A CA 1
ATOM 726 C C . THR A 1 91 ? 18.212 -7.640 -3.228 1.00 93.94 91 THR A C 1
ATOM 728 O O . THR A 1 91 ? 18.752 -7.956 -2.167 1.00 93.94 91 THR A O 1
ATOM 731 N N . ASP A 1 92 ? 18.662 -6.693 -4.032 1.00 94.00 92 ASP A N 1
ATOM 732 C CA . ASP A 1 92 ? 19.771 -5.802 -3.718 1.00 94.00 92 ASP A CA 1
ATOM 733 C C . ASP A 1 92 ? 19.301 -4.346 -3.766 1.00 94.00 92 ASP A C 1
ATOM 735 O O . ASP A 1 92 ? 18.250 -4.062 -4.350 1.00 94.00 92 ASP A O 1
ATOM 739 N N . LYS A 1 93 ? 20.051 -3.443 -3.135 1.00 94.19 93 LYS A N 1
ATOM 740 C CA . LYS A 1 93 ? 19.802 -1.999 -3.201 1.00 94.19 93 LYS A CA 1
ATOM 741 C C . LYS A 1 93 ? 20.992 -1.305 -3.839 1.00 94.19 93 LYS A C 1
ATOM 743 O O . LYS A 1 93 ? 22.125 -1.584 -3.459 1.00 94.19 93 LYS A O 1
ATOM 748 N N . ASP A 1 94 ? 20.727 -0.409 -4.778 1.00 90.88 94 ASP A N 1
ATOM 749 C CA . ASP A 1 94 ? 21.768 0.439 -5.351 1.00 90.88 94 ASP A CA 1
ATOM 750 C C . ASP A 1 94 ? 22.049 1.681 -4.481 1.00 90.88 94 ASP A C 1
ATOM 752 O O . ASP A 1 94 ? 21.461 1.869 -3.412 1.00 90.88 94 ASP A O 1
ATOM 756 N N . GLU A 1 95 ? 22.959 2.539 -4.946 1.00 90.69 95 GLU A N 1
ATOM 757 C CA . GLU A 1 95 ? 23.353 3.785 -4.271 1.00 90.69 95 GLU A CA 1
ATOM 758 C C . GLU A 1 95 ? 22.199 4.790 -4.126 1.00 90.69 95 GLU A C 1
ATOM 760 O O . GLU A 1 95 ? 22.223 5.639 -3.237 1.00 90.69 95 GLU A O 1
ATOM 765 N N . ARG A 1 96 ? 21.170 4.679 -4.970 1.00 90.00 96 ARG A N 1
ATOM 766 C CA . ARG A 1 96 ? 19.962 5.515 -4.940 1.00 90.00 96 ARG A CA 1
ATOM 767 C C . ARG A 1 96 ? 18.889 4.930 -4.024 1.00 90.00 96 ARG A C 1
ATOM 769 O O . ARG A 1 96 ? 17.886 5.579 -3.743 1.00 90.00 96 ARG A O 1
ATOM 776 N N . GLY A 1 97 ? 19.110 3.713 -3.528 1.00 91.81 97 GLY A N 1
ATOM 777 C CA . GLY A 1 97 ? 18.188 2.974 -2.680 1.00 91.81 97 GLY A CA 1
ATOM 778 C C . GLY A 1 97 ? 17.158 2.148 -3.449 1.00 91.81 97 GLY A C 1
ATOM 779 O O . GLY A 1 97 ? 16.321 1.508 -2.799 1.00 91.81 97 GLY A O 1
ATOM 780 N N . TRP A 1 98 ? 17.226 2.108 -4.784 1.00 93.38 98 TRP A N 1
ATOM 781 C CA . TRP A 1 98 ? 16.299 1.343 -5.607 1.00 93.38 98 TRP A CA 1
ATOM 782 C C . TRP A 1 98 ? 16.489 -0.146 -5.383 1.00 93.38 98 TRP A C 1
ATOM 784 O O . TRP A 1 98 ? 17.604 -0.678 -5.395 1.00 93.38 98 TRP A O 1
ATOM 794 N N . LYS A 1 99 ? 15.373 -0.846 -5.194 1.00 92.00 99 LYS A N 1
ATOM 795 C CA . LYS A 1 99 ? 15.397 -2.296 -5.001 1.00 92.00 99 LYS A CA 1
ATOM 796 C C . LYS A 1 99 ? 15.405 -2.997 -6.346 1.00 92.00 99 LYS A C 1
ATOM 798 O O . LYS A 1 99 ? 14.505 -2.812 -7.155 1.00 92.00 99 LYS A O 1
ATOM 803 N N . SER A 1 100 ? 16.388 -3.861 -6.541 1.00 93.12 100 SER A N 1
ATOM 804 C CA . SER A 1 100 ? 16.556 -4.661 -7.750 1.00 93.12 100 SER A CA 1
ATOM 805 C C . SER A 1 100 ? 16.566 -6.147 -7.412 1.00 93.12 100 SER A C 1
ATOM 807 O O . SER A 1 100 ? 17.037 -6.560 -6.350 1.00 93.12 100 SER A O 1
ATOM 809 N N . ASN A 1 101 ? 16.046 -6.980 -8.309 1.00 93.88 101 ASN A N 1
ATOM 810 C CA . ASN A 1 101 ? 15.986 -8.421 -8.082 1.00 93.88 101 ASN A CA 1
ATOM 811 C C . ASN A 1 101 ? 17.332 -9.095 -8.377 1.00 93.88 101 ASN A C 1
ATOM 813 O O . ASN A 1 101 ? 17.985 -8.820 -9.385 1.00 93.88 101 ASN A O 1
ATOM 817 N N . ARG A 1 102 ? 17.744 -10.019 -7.503 1.00 94.94 102 ARG A N 1
ATOM 818 C CA . ARG A 1 102 ? 18.966 -10.817 -7.653 1.00 94.94 102 ARG A CA 1
ATOM 819 C C . ARG A 1 102 ? 18.615 -12.237 -8.060 1.00 94.94 102 ARG A C 1
ATOM 821 O O . ARG A 1 102 ? 17.809 -12.903 -7.407 1.00 94.94 102 ARG A O 1
ATOM 828 N N . TYR A 1 103 ? 19.271 -12.732 -9.101 1.00 95.44 103 TYR A N 1
ATOM 829 C CA . TYR A 1 103 ? 19.012 -14.042 -9.687 1.00 95.44 103 TYR A CA 1
ATOM 830 C C . TYR A 1 103 ? 20.232 -14.945 -9.629 1.00 95.44 103 TYR A C 1
ATOM 832 O O . TYR A 1 103 ? 21.370 -14.491 -9.702 1.00 95.44 103 TYR A O 1
ATOM 840 N N . LYS A 1 104 ? 19.979 -16.254 -9.574 1.00 96.06 104 LYS A N 1
ATOM 841 C CA . LYS A 1 104 ? 20.954 -17.297 -9.883 1.00 96.06 104 LYS A CA 1
ATOM 842 C C . LYS A 1 104 ? 20.571 -17.972 -11.192 1.00 96.06 104 LYS A C 1
ATOM 844 O O . LYS A 1 104 ? 19.518 -18.606 -11.270 1.00 96.06 104 LYS A O 1
ATOM 849 N N . CYS A 1 105 ? 21.436 -17.889 -12.197 1.00 96.56 105 CYS A N 1
ATOM 850 C CA . CYS A 1 105 ? 21.310 -18.710 -13.397 1.00 96.56 105 CYS A CA 1
ATOM 851 C C . CYS A 1 105 ? 21.831 -20.116 -13.089 1.00 96.56 105 CYS A C 1
ATOM 853 O O . CYS A 1 105 ? 23.006 -20.284 -12.768 1.00 96.56 105 CYS A O 1
ATOM 855 N N . ARG A 1 106 ? 20.976 -21.136 -13.192 1.00 96.19 106 ARG A N 1
ATOM 856 C CA . ARG A 1 106 ? 21.364 -22.533 -12.936 1.00 96.19 106 ARG A CA 1
ATOM 857 C C . ARG A 1 106 ? 22.195 -23.126 -14.073 1.00 96.19 106 ARG A C 1
ATOM 859 O O . ARG A 1 106 ? 23.014 -23.993 -13.810 1.00 96.19 106 ARG A O 1
ATOM 866 N N . LYS A 1 107 ? 22.032 -22.627 -15.305 1.00 95.50 107 LYS A N 1
ATOM 867 C CA . LYS A 1 107 ? 22.813 -23.058 -16.478 1.00 95.50 107 LYS A CA 1
ATOM 868 C C . LYS A 1 107 ? 24.266 -22.583 -16.405 1.00 95.50 107 LYS A C 1
ATOM 870 O O . LYS A 1 107 ? 25.182 -23.369 -16.590 1.00 95.50 107 LYS A O 1
ATOM 875 N N . CYS A 1 108 ? 24.477 -21.302 -16.107 1.00 95.75 108 CYS A N 1
ATOM 876 C CA . CYS A 1 108 ? 25.816 -20.709 -16.002 1.00 95.75 108 CYS A CA 1
ATOM 877 C C . CYS A 1 108 ? 26.409 -20.757 -14.588 1.00 95.75 108 CYS A C 1
ATOM 879 O O . CYS A 1 108 ? 27.547 -20.338 -14.404 1.00 95.75 108 CYS A O 1
ATOM 881 N N . ASN A 1 109 ? 25.626 -21.193 -13.595 1.00 95.75 109 ASN A N 1
ATOM 882 C CA . ASN A 1 109 ? 25.957 -21.182 -12.168 1.00 95.75 109 ASN A CA 1
ATOM 883 C C . ASN A 1 109 ? 26.519 -19.835 -11.662 1.00 95.75 109 ASN A C 1
ATOM 885 O O . ASN A 1 109 ? 27.437 -19.800 -10.848 1.00 95.75 109 ASN A O 1
ATOM 889 N N . ILE A 1 110 ? 25.959 -18.719 -12.135 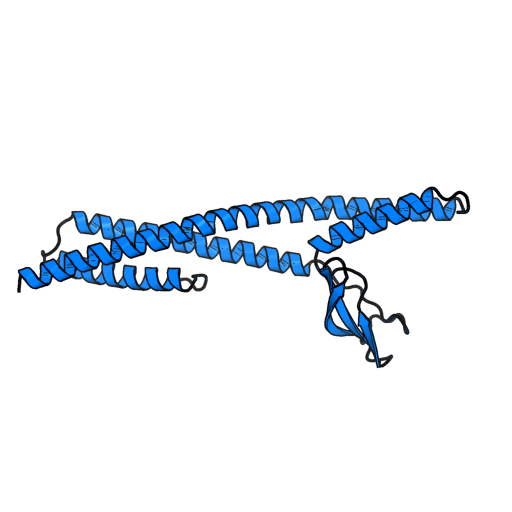1.00 96.00 110 ILE A N 1
ATOM 890 C CA . ILE A 1 110 ? 26.316 -17.370 -11.670 1.00 96.00 110 ILE A CA 1
ATOM 891 C C . ILE A 1 110 ? 25.160 -16.721 -10.925 1.00 96.00 110 ILE A C 1
ATOM 893 O O . ILE A 1 110 ? 23.996 -17.036 -11.184 1.00 96.00 110 ILE A O 1
ATOM 897 N N . GLN A 1 111 ? 25.495 -15.781 -10.044 1.00 96.62 111 GLN A N 1
ATOM 898 C CA . GLN A 1 111 ? 24.541 -14.833 -9.485 1.00 96.62 111 GLN A CA 1
ATOM 899 C C . GLN A 1 111 ? 24.735 -13.463 -10.126 1.00 96.62 111 GLN A C 1
ATOM 901 O O . GLN A 1 111 ? 25.862 -13.084 -10.437 1.00 96.62 111 GLN A O 1
ATOM 906 N N . PHE A 1 112 ? 23.639 -12.749 -10.346 1.00 94.50 112 PHE A N 1
ATOM 907 C CA . PHE A 1 112 ? 23.660 -11.393 -10.878 1.00 94.50 112 PHE A CA 1
ATOM 908 C C . PHE A 1 112 ? 22.460 -10.605 -10.359 1.00 94.50 112 PHE A C 1
ATOM 910 O O . PHE A 1 112 ? 21.396 -11.175 -10.106 1.00 94.50 112 PHE A O 1
ATOM 917 N N . THR A 1 113 ? 22.639 -9.298 -10.217 1.00 92.62 113 THR A N 1
ATOM 918 C CA . THR A 1 113 ? 21.553 -8.353 -9.958 1.00 92.62 113 THR A CA 1
ATOM 919 C C . THR A 1 113 ? 21.020 -7.867 -11.300 1.00 92.62 113 THR A C 1
ATOM 921 O O . THR A 1 113 ? 21.787 -7.581 -12.220 1.00 92.62 113 THR A O 1
ATOM 924 N N . TRP A 1 114 ? 19.700 -7.856 -11.453 1.00 90.75 114 TRP A N 1
ATOM 925 C CA . TRP A 1 114 ? 19.061 -7.274 -12.620 1.00 90.75 114 TRP A CA 1
ATOM 926 C C . TRP A 1 114 ? 19.002 -5.764 -12.427 1.00 90.75 114 TRP A C 1
ATOM 928 O O . TRP A 1 114 ? 18.312 -5.309 -11.525 1.00 90.75 114 TRP A O 1
ATOM 938 N N . ASN A 1 115 ? 19.733 -5.000 -13.242 1.00 84.81 115 ASN A N 1
ATOM 939 C CA . ASN A 1 115 ? 19.892 -3.546 -13.088 1.00 84.81 115 ASN A CA 1
ATOM 940 C C . ASN A 1 115 ? 18.646 -2.771 -13.550 1.00 84.81 115 ASN A C 1
ATOM 942 O O . ASN A 1 115 ? 18.724 -1.906 -14.422 1.00 84.81 115 ASN A O 1
ATOM 946 N N . ARG A 1 116 ? 17.483 -3.144 -13.018 1.00 89.62 116 ARG A N 1
ATOM 947 C CA . ARG A 1 116 ? 16.211 -2.449 -13.170 1.00 89.62 116 ARG A CA 1
ATOM 948 C C . ARG A 1 116 ? 15.446 -2.562 -11.854 1.00 89.62 116 ARG A C 1
ATOM 950 O O . ARG A 1 116 ? 15.391 -3.671 -11.307 1.00 89.62 116 ARG A O 1
ATOM 957 N N . PRO A 1 117 ? 14.827 -1.470 -11.380 1.00 92.75 117 PRO A N 1
ATOM 958 C CA . PRO A 1 117 ? 14.042 -1.531 -10.164 1.00 92.75 117 PRO A CA 1
ATOM 959 C C . PRO A 1 117 ? 12.898 -2.541 -10.262 1.00 92.75 117 PRO A C 1
ATOM 961 O O . PRO A 1 117 ? 12.365 -2.798 -11.339 1.00 92.75 117 PRO A O 1
ATOM 964 N N . ASN A 1 118 ? 12.512 -3.113 -9.128 1.00 91.38 118 ASN A N 1
ATOM 965 C CA . ASN A 1 118 ? 11.496 -4.162 -9.047 1.00 91.38 118 ASN A CA 1
ATOM 966 C C . ASN A 1 118 ? 10.120 -3.667 -8.576 1.00 91.38 118 ASN A C 1
ATOM 968 O O . ASN A 1 118 ? 9.257 -4.476 -8.251 1.00 91.38 118 ASN A O 1
ATOM 972 N N . ASN A 1 119 ? 9.922 -2.351 -8.511 1.00 92.19 119 ASN A N 1
ATOM 973 C CA . ASN A 1 119 ? 8.674 -1.720 -8.098 1.00 92.19 119 ASN A CA 1
ATOM 974 C C . ASN A 1 119 ? 8.386 -0.497 -8.986 1.00 92.19 119 ASN A C 1
ATOM 976 O O . ASN A 1 119 ? 9.322 0.078 -9.548 1.00 92.19 119 ASN A O 1
ATOM 980 N N . PRO A 1 120 ? 7.112 -0.107 -9.155 1.00 93.00 120 PRO A N 1
ATOM 981 C CA . PRO A 1 120 ? 6.739 0.910 -10.132 1.00 93.00 120 PRO A CA 1
ATOM 982 C C . PRO A 1 120 ? 7.215 2.321 -9.765 1.00 93.00 120 PRO A C 1
ATOM 984 O O . PRO A 1 120 ? 7.520 3.082 -10.676 1.00 93.00 120 PRO A O 1
ATOM 987 N N . TRP A 1 121 ? 7.329 2.661 -8.476 1.00 94.00 121 TRP A N 1
ATOM 988 C CA . TRP A 1 121 ? 7.800 3.980 -8.030 1.00 94.00 121 TRP A CA 1
ATOM 989 C C . TRP A 1 121 ? 9.239 4.246 -8.478 1.00 94.00 121 TRP A C 1
ATOM 991 O O . TRP A 1 121 ? 9.508 5.246 -9.142 1.00 94.00 121 TRP A O 1
ATOM 1001 N N . ASP A 1 122 ? 10.145 3.314 -8.186 1.00 93.25 122 ASP A N 1
ATOM 1002 C CA . ASP A 1 122 ? 11.540 3.413 -8.621 1.00 93.25 122 ASP A CA 1
ATOM 1003 C C . ASP A 1 122 ? 11.656 3.248 -10.150 1.00 93.25 122 ASP A C 1
ATOM 1005 O O . ASP A 1 122 ? 12.495 3.876 -10.791 1.00 93.25 122 ASP A O 1
ATOM 1009 N N . MET A 1 123 ? 10.796 2.420 -10.763 1.00 92.38 123 MET A N 1
ATOM 1010 C CA . MET A 1 123 ? 10.792 2.212 -12.216 1.00 92.38 123 MET A CA 1
ATOM 1011 C C . MET A 1 123 ? 10.448 3.487 -12.991 1.00 92.38 123 MET A C 1
ATOM 1013 O O . MET A 1 123 ? 11.032 3.714 -14.046 1.00 92.38 123 MET A O 1
ATOM 1017 N N . ILE A 1 124 ? 9.525 4.315 -12.492 1.00 93.50 124 ILE A N 1
ATOM 1018 C CA . ILE A 1 124 ? 9.201 5.605 -13.118 1.00 93.50 124 ILE A CA 1
ATOM 1019 C C . ILE A 1 124 ? 10.464 6.467 -13.205 1.00 93.50 124 ILE A C 1
ATOM 1021 O O . ILE A 1 124 ? 10.829 6.884 -14.302 1.00 93.50 124 ILE A O 1
ATOM 1025 N N . GLN A 1 125 ? 11.169 6.641 -12.084 1.00 93.44 125 GLN A N 1
ATOM 1026 C CA . GLN A 1 125 ? 12.404 7.432 -12.032 1.00 93.44 125 GLN A CA 1
ATOM 1027 C C . GLN A 1 125 ? 13.486 6.843 -12.947 1.00 93.44 125 GLN A C 1
ATOM 1029 O O . GLN A 1 125 ? 14.137 7.562 -13.702 1.00 93.44 125 GLN A O 1
ATOM 1034 N N . TYR A 1 126 ? 13.639 5.516 -12.945 1.00 92.75 126 TYR A N 1
ATOM 1035 C CA . TYR A 1 126 ? 14.566 4.829 -13.842 1.00 92.75 126 TYR A CA 1
ATOM 1036 C C . TYR A 1 126 ? 14.265 5.106 -15.321 1.00 92.75 126 TYR A C 1
ATOM 1038 O O . TYR A 1 126 ? 15.186 5.378 -16.090 1.00 92.75 126 TYR A O 1
ATOM 1046 N N . ILE A 1 127 ? 12.995 5.047 -15.739 1.00 92.56 127 ILE A N 1
ATOM 1047 C CA . ILE A 1 127 ? 12.613 5.310 -17.133 1.00 92.56 127 ILE A CA 1
ATOM 1048 C C . ILE A 1 127 ? 12.903 6.769 -17.503 1.00 92.56 127 ILE A C 1
ATOM 1050 O O . ILE A 1 127 ? 13.450 7.013 -18.576 1.00 92.56 127 ILE A O 1
ATOM 1054 N N . GLU A 1 128 ? 12.606 7.726 -16.623 1.00 93.88 128 GLU A N 1
ATOM 1055 C CA . GLU A 1 128 ? 12.890 9.150 -16.853 1.00 93.88 128 GLU A CA 1
ATOM 1056 C C . GLU A 1 128 ? 14.389 9.421 -17.044 1.00 93.88 128 GLU A C 1
ATOM 1058 O O . GLU A 1 128 ? 14.796 10.158 -17.950 1.00 93.88 128 GLU A O 1
ATOM 1063 N N . GLU A 1 129 ? 15.237 8.780 -16.240 1.00 92.75 129 GLU A N 1
ATOM 1064 C CA . GLU A 1 129 ? 16.685 8.883 -16.403 1.00 92.75 129 GLU A CA 1
ATOM 1065 C C . GLU A 1 129 ? 17.169 8.255 -17.713 1.00 92.75 129 GLU A C 1
ATOM 1067 O O . GLU A 1 129 ? 17.990 8.838 -18.424 1.00 92.75 129 GLU A O 1
ATOM 1072 N N . VAL A 1 130 ? 16.648 7.075 -18.063 1.00 91.75 130 VAL A N 1
ATOM 1073 C CA . VAL A 1 130 ? 16.982 6.397 -19.322 1.00 91.75 130 VAL A CA 1
ATOM 1074 C C . VAL A 1 130 ? 16.573 7.252 -20.522 1.00 91.75 130 VAL A C 1
ATOM 1076 O O . VAL A 1 130 ? 17.360 7.402 -21.458 1.00 91.75 130 VAL A O 1
ATOM 1079 N N . MET A 1 131 ? 15.391 7.868 -20.485 1.00 92.50 131 MET A N 1
ATOM 1080 C CA . MET A 1 131 ? 14.947 8.812 -21.511 1.00 92.50 131 MET A CA 1
ATOM 1081 C C . MET A 1 131 ? 15.884 10.016 -21.611 1.00 92.50 131 MET A C 1
ATOM 1083 O O . MET A 1 131 ? 16.304 10.370 -22.710 1.00 92.50 131 MET A O 1
ATOM 1087 N N . THR A 1 132 ? 16.279 10.603 -20.479 1.00 91.94 132 THR A N 1
ATOM 1088 C CA . THR A 1 132 ? 17.223 11.733 -20.445 1.00 91.94 132 THR A CA 1
ATOM 1089 C C . THR A 1 132 ? 18.549 11.369 -21.117 1.00 91.94 132 THR A C 1
ATOM 1091 O O . THR A 1 132 ? 19.054 12.118 -21.954 1.00 91.94 132 THR A O 1
ATOM 1094 N N . LEU A 1 133 ? 19.089 10.182 -20.823 1.00 89.94 133 LEU A N 1
ATOM 1095 C CA . LEU A 1 133 ? 20.305 9.679 -21.467 1.00 89.94 133 LEU A CA 1
ATOM 1096 C C . LEU A 1 133 ? 20.123 9.489 -22.978 1.00 89.94 133 LEU A C 1
ATOM 1098 O O . LEU A 1 133 ? 21.032 9.795 -23.751 1.00 89.94 133 LEU A O 1
ATOM 1102 N N . HIS A 1 134 ? 18.967 8.986 -23.410 1.00 88.88 134 HIS A N 1
ATOM 1103 C CA . HIS A 1 134 ? 18.662 8.829 -24.828 1.00 88.88 134 HIS A CA 1
ATOM 1104 C C . HIS A 1 134 ? 18.525 10.174 -25.546 1.00 88.88 134 HIS A C 1
ATOM 1106 O O . HIS A 1 134 ? 19.096 10.318 -26.622 1.00 88.88 134 HIS A O 1
ATOM 1112 N N . HIS A 1 135 ? 17.882 11.177 -24.943 1.00 87.31 135 HIS A N 1
ATOM 1113 C CA . HIS A 1 135 ? 17.807 12.527 -25.509 1.00 87.31 135 HIS A CA 1
ATOM 1114 C C . HIS A 1 135 ? 19.189 13.150 -25.723 1.00 87.31 135 HIS A C 1
ATOM 1116 O O . HIS A 1 135 ? 19.441 13.719 -26.785 1.00 87.31 135 HIS A O 1
ATOM 1122 N N . VAL A 1 136 ? 20.101 13.001 -24.754 1.00 87.62 136 VAL A N 1
ATOM 1123 C CA . VAL A 1 136 ? 21.487 13.478 -24.894 1.00 87.62 136 VAL A CA 1
ATOM 1124 C C . VAL A 1 136 ? 22.184 12.779 -26.063 1.00 87.62 136 VAL A C 1
ATOM 1126 O O . VAL A 1 136 ? 22.839 13.442 -26.863 1.00 87.62 136 VAL A O 1
ATOM 1129 N N . LYS A 1 137 ? 22.003 11.459 -26.209 1.00 84.06 137 LYS A N 1
ATOM 1130 C CA . LYS A 1 137 ? 22.577 10.693 -27.328 1.00 84.06 137 LYS A CA 1
ATOM 1131 C C . LYS A 1 137 ? 22.034 11.128 -28.684 1.00 84.06 137 LYS A C 1
ATOM 1133 O O . LYS A 1 137 ? 22.807 11.218 -29.624 1.00 84.06 137 LYS A O 1
ATOM 1138 N N . THR A 1 138 ? 20.746 11.440 -28.803 1.00 80.19 138 THR A N 1
ATOM 1139 C CA . THR A 1 138 ? 20.160 11.910 -30.073 1.00 80.19 138 THR A CA 1
ATOM 1140 C C . THR A 1 138 ? 20.751 13.249 -30.537 1.00 80.19 138 THR A C 1
ATOM 1142 O O . THR A 1 138 ? 20.739 13.545 -31.732 1.00 80.19 138 THR A O 1
ATOM 1145 N N . GLY A 1 139 ? 21.296 14.050 -29.612 1.00 76.19 139 GLY A N 1
ATOM 1146 C CA . GLY A 1 139 ? 22.033 15.279 -29.915 1.00 76.19 139 GLY A CA 1
ATOM 1147 C C . GLY A 1 139 ? 23.459 15.060 -30.439 1.00 76.19 139 GLY A C 1
ATOM 1148 O O . GLY A 1 139 ? 24.082 16.016 -30.899 1.00 76.19 139 GLY A O 1
ATOM 1149 N N . ASP A 1 140 ? 23.978 13.830 -30.390 1.00 81.19 140 ASP A N 1
ATOM 1150 C CA . ASP A 1 140 ? 25.311 13.490 -30.883 1.00 81.19 140 ASP A CA 1
ATOM 1151 C C . ASP A 1 140 ? 25.324 13.439 -32.419 1.00 81.19 140 ASP A C 1
ATOM 1153 O O . ASP A 1 140 ? 24.607 12.663 -33.061 1.00 81.19 140 ASP A O 1
ATOM 1157 N N . THR A 1 141 ? 26.159 14.281 -33.030 1.00 72.69 141 THR A N 1
ATOM 1158 C CA . THR A 1 141 ? 26.263 14.402 -34.488 1.00 72.69 141 THR A CA 1
ATOM 1159 C C . THR A 1 141 ? 26.913 13.190 -35.152 1.00 72.69 141 THR A C 1
ATOM 1161 O O . THR A 1 141 ? 26.813 13.060 -36.372 1.00 72.69 141 THR A O 1
ATOM 1164 N N . THR A 1 142 ? 27.533 12.299 -34.374 1.00 81.50 142 THR A N 1
ATOM 1165 C CA . THR A 1 142 ? 28.200 11.087 -34.870 1.00 81.50 142 THR A CA 1
ATOM 1166 C C . THR A 1 142 ? 27.243 9.937 -35.193 1.00 81.50 142 THR A C 1
ATOM 1168 O O . THR A 1 142 ? 27.631 9.025 -35.921 1.00 81.50 142 THR A O 1
ATOM 1171 N N . LEU A 1 143 ? 25.993 9.986 -34.714 1.00 82.56 143 LEU A N 1
ATOM 1172 C CA . LEU A 1 143 ? 24.977 8.969 -35.000 1.00 82.56 143 LEU A CA 1
ATOM 1173 C C . LEU A 1 143 ? 24.385 9.127 -36.401 1.00 82.56 143 LEU A C 1
ATOM 1175 O O . LEU A 1 143 ? 24.092 10.251 -36.833 1.00 82.56 143 LEU A O 1
ATOM 1179 N N . SER A 1 144 ? 24.131 7.995 -37.060 1.00 87.50 144 SER A N 1
ATOM 1180 C CA . SER A 1 144 ? 23.405 7.936 -38.332 1.00 87.50 144 SER A CA 1
ATOM 1181 C C . SER A 1 144 ? 21.929 8.337 -38.177 1.00 87.50 144 SER A C 1
ATOM 1183 O O . SER A 1 144 ? 21.386 8.357 -37.070 1.00 87.50 144 SER A O 1
ATOM 1185 N N . SER A 1 145 ? 21.266 8.672 -39.291 1.00 85.81 145 SER A N 1
ATOM 1186 C CA . SER A 1 145 ? 19.836 9.034 -39.295 1.00 85.81 145 SER A CA 1
ATOM 1187 C C . SER A 1 145 ? 18.969 7.906 -38.727 1.00 85.81 145 SER A C 1
ATOM 1189 O O . SER A 1 145 ? 18.161 8.143 -37.832 1.00 85.81 145 SER A O 1
ATOM 1191 N N . ASP A 1 146 ? 19.213 6.673 -39.173 1.00 88.31 146 ASP A N 1
ATOM 1192 C CA . ASP A 1 146 ? 18.452 5.488 -38.769 1.00 88.31 146 ASP A CA 1
ATOM 1193 C C . ASP A 1 146 ? 18.575 5.210 -37.259 1.00 88.31 146 ASP A C 1
ATOM 1195 O O . ASP A 1 146 ? 17.591 4.896 -36.588 1.00 88.31 146 ASP A O 1
ATOM 1199 N N . GLU A 1 147 ? 19.771 5.384 -36.683 1.00 87.94 147 GLU A N 1
ATOM 1200 C CA . GLU A 1 147 ? 19.992 5.226 -35.238 1.00 87.94 147 GLU A CA 1
ATOM 1201 C C . GLU A 1 147 ? 19.231 6.278 -34.424 1.00 87.94 147 GLU A C 1
ATOM 1203 O O . GLU A 1 147 ? 18.665 5.965 -33.373 1.00 87.94 147 GLU A O 1
ATOM 1208 N N . ARG A 1 148 ? 19.180 7.526 -34.905 1.00 87.31 148 ARG A N 1
ATOM 1209 C CA . ARG A 1 148 ? 18.427 8.598 -34.236 1.00 87.31 148 ARG A CA 1
ATOM 1210 C C . ARG A 1 148 ? 16.928 8.347 -34.286 1.00 87.31 148 ARG A C 1
ATOM 1212 O O . ARG A 1 148 ? 16.261 8.540 -33.271 1.00 87.31 148 ARG A O 1
ATOM 1219 N N . GLU A 1 149 ? 16.407 7.882 -35.419 1.00 88.56 149 GLU A N 1
ATOM 1220 C CA . GLU A 1 149 ? 14.996 7.509 -35.555 1.00 88.56 149 GLU A CA 1
ATOM 1221 C C . GLU A 1 149 ? 14.627 6.357 -34.613 1.00 88.56 149 GLU A C 1
ATOM 1223 O O . GLU A 1 149 ? 13.607 6.419 -33.921 1.00 88.56 149 GLU A O 1
ATOM 1228 N N . GLN A 1 150 ? 15.487 5.342 -34.494 1.00 89.44 150 GLN A N 1
ATOM 1229 C CA . GLN A 1 150 ? 15.261 4.227 -33.576 1.00 89.44 150 GLN A CA 1
ATOM 1230 C C . GLN A 1 150 ? 15.279 4.662 -32.100 1.00 89.44 150 GLN A C 1
ATOM 1232 O O . GLN A 1 150 ? 14.456 4.198 -31.299 1.00 89.44 150 GLN A O 1
ATOM 1237 N N . ILE A 1 151 ? 16.194 5.560 -31.722 1.00 89.38 151 ILE A N 1
ATOM 1238 C CA . ILE A 1 151 ? 16.235 6.132 -30.370 1.00 89.38 151 ILE A CA 1
ATOM 1239 C C . ILE A 1 151 ? 14.977 6.969 -30.109 1.00 89.38 151 ILE A C 1
ATOM 1241 O O . ILE A 1 151 ? 14.360 6.807 -29.058 1.00 89.38 151 ILE A O 1
ATOM 1245 N N . ALA A 1 152 ? 14.555 7.805 -31.061 1.00 89.56 152 ALA A N 1
ATOM 1246 C CA . ALA A 1 152 ? 13.344 8.616 -30.937 1.00 89.56 152 ALA A CA 1
ATOM 1247 C C . ALA A 1 152 ? 12.087 7.749 -30.755 1.00 89.56 152 ALA A C 1
ATOM 1249 O O . ALA A 1 152 ? 11.299 7.991 -29.842 1.00 89.56 152 ALA A O 1
ATOM 1250 N N . ALA A 1 153 ? 11.938 6.681 -31.544 1.00 91.88 153 ALA A N 1
ATOM 1251 C CA . ALA A 1 153 ? 10.838 5.729 -31.390 1.00 91.88 153 ALA A CA 1
ATOM 1252 C C . ALA A 1 153 ? 10.859 5.028 -30.018 1.00 91.88 153 ALA A C 1
ATOM 1254 O O . ALA A 1 153 ? 9.813 4.791 -29.411 1.00 91.88 153 ALA A O 1
ATOM 1255 N N . THR A 1 154 ? 12.054 4.722 -29.502 1.00 91.75 154 THR A N 1
ATOM 1256 C CA . THR A 1 154 ? 12.225 4.128 -28.168 1.00 91.75 154 THR A CA 1
ATOM 1257 C C . THR A 1 154 ? 11.791 5.095 -27.065 1.00 91.75 154 THR A C 1
ATOM 1259 O O . THR A 1 154 ? 11.073 4.683 -26.153 1.00 91.75 154 THR A O 1
ATOM 1262 N N . ILE A 1 155 ? 12.188 6.369 -27.158 1.00 91.81 155 ILE A N 1
ATOM 1263 C CA . ILE A 1 155 ? 11.777 7.423 -26.220 1.00 91.81 155 ILE A CA 1
ATOM 1264 C C . ILE A 1 155 ? 10.254 7.569 -26.232 1.00 91.81 155 ILE A C 1
ATOM 1266 O O . ILE A 1 155 ? 9.645 7.504 -25.168 1.00 91.81 155 ILE A O 1
ATOM 1270 N N . GLN A 1 156 ? 9.634 7.664 -27.412 1.00 93.38 156 GLN A N 1
ATOM 1271 C CA . GLN A 1 156 ? 8.178 7.789 -27.523 1.00 93.38 156 GLN A CA 1
ATOM 1272 C C . GLN A 1 156 ? 7.457 6.615 -26.846 1.00 93.38 156 GLN A C 1
ATOM 1274 O O . GLN A 1 156 ? 6.511 6.802 -26.086 1.00 93.38 156 GLN A O 1
ATOM 1279 N N . GLY A 1 157 ? 7.947 5.387 -27.046 1.00 92.88 157 GLY A N 1
ATOM 1280 C CA . GLY A 1 157 ? 7.392 4.215 -26.369 1.00 92.88 157 GLY A CA 1
ATOM 1281 C C . GLY A 1 157 ? 7.556 4.254 -24.843 1.00 92.88 157 GLY A C 1
ATOM 1282 O O . GLY A 1 157 ? 6.699 3.751 -24.115 1.00 92.88 157 GLY A O 1
ATOM 1283 N N . MET A 1 158 ? 8.643 4.837 -24.330 1.00 93.44 158 MET A N 1
ATOM 1284 C CA . MET A 1 158 ? 8.837 5.046 -22.890 1.00 93.44 158 MET A CA 1
ATOM 1285 C C . MET A 1 158 ? 7.877 6.110 -22.341 1.00 93.44 158 MET A C 1
ATOM 1287 O O . MET A 1 158 ? 7.252 5.871 -21.305 1.00 93.44 158 MET A O 1
ATOM 1291 N N . GLU A 1 159 ? 7.693 7.221 -23.056 1.00 94.06 159 GLU A N 1
ATOM 1292 C CA . GLU A 1 159 ? 6.738 8.286 -22.718 1.00 94.06 159 GLU A CA 1
ATOM 1293 C C . GLU A 1 159 ? 5.307 7.760 -22.632 1.00 94.06 159 GLU A C 1
ATOM 1295 O O . GLU A 1 159 ? 4.630 7.966 -21.623 1.00 94.06 159 GLU A O 1
ATOM 1300 N N . ASP A 1 160 ? 4.873 7.001 -23.637 1.00 94.38 160 ASP A N 1
ATOM 1301 C CA . ASP A 1 160 ? 3.529 6.423 -23.689 1.00 94.38 160 ASP A CA 1
ATOM 1302 C C . ASP A 1 160 ? 3.260 5.474 -22.509 1.00 94.38 160 ASP A C 1
ATOM 1304 O O . ASP A 1 160 ? 2.135 5.379 -22.005 1.00 94.38 160 ASP A O 1
ATOM 1308 N N . ASN A 1 161 ? 4.287 4.750 -22.054 1.00 91.31 161 ASN A N 1
ATOM 1309 C CA . ASN A 1 161 ? 4.188 3.875 -20.887 1.00 91.31 161 ASN A CA 1
ATOM 1310 C C . ASN A 1 161 ? 4.134 4.677 -19.581 1.00 91.31 161 ASN A C 1
ATOM 1312 O O . ASN A 1 161 ? 3.328 4.356 -18.704 1.00 91.31 161 ASN A O 1
ATOM 1316 N N . LEU A 1 162 ? 4.940 5.734 -19.452 1.00 93.81 162 LEU A N 1
ATOM 1317 C CA . LEU A 1 162 ? 4.907 6.620 -18.287 1.00 93.81 162 LEU A CA 1
ATOM 1318 C C . LEU A 1 162 ? 3.579 7.367 -18.168 1.00 93.81 162 LEU A C 1
ATOM 1320 O O . LEU A 1 162 ? 3.034 7.444 -17.068 1.00 93.81 162 LEU A O 1
ATOM 1324 N N . ALA A 1 163 ? 3.025 7.848 -19.281 1.00 94.44 163 ALA A N 1
ATOM 1325 C CA . ALA A 1 163 ? 1.735 8.535 -19.315 1.00 94.44 163 ALA A CA 1
ATOM 1326 C C . ALA A 1 163 ? 0.583 7.663 -18.785 1.00 94.44 163 ALA A C 1
ATOM 1328 O O . ALA A 1 163 ? -0.399 8.182 -18.262 1.00 94.44 163 ALA A O 1
ATOM 1329 N N . LYS A 1 164 ? 0.711 6.333 -18.881 1.00 91.31 164 LYS A N 1
ATOM 1330 C CA . LYS A 1 164 ? -0.252 5.369 -18.325 1.00 91.31 164 LYS A CA 1
ATOM 1331 C C . LYS A 1 164 ? 0.052 5.009 -16.873 1.00 91.31 164 LYS A C 1
ATOM 1333 O O . LYS A 1 164 ? -0.872 4.865 -16.080 1.00 91.31 164 LYS A O 1
ATOM 1338 N N . LEU A 1 165 ? 1.328 4.826 -16.529 1.00 90.56 165 LEU A N 1
ATOM 1339 C CA . LEU A 1 165 ? 1.735 4.345 -15.209 1.00 90.56 165 LEU A CA 1
ATOM 1340 C C . LEU A 1 165 ? 1.660 5.437 -14.134 1.00 90.56 165 LEU A C 1
ATOM 1342 O O . LEU A 1 165 ? 1.165 5.169 -13.041 1.00 90.56 165 LEU A O 1
ATOM 1346 N N . LYS A 1 166 ? 2.119 6.659 -14.436 1.00 94.25 166 LYS A N 1
ATOM 1347 C CA . LYS A 1 166 ? 2.178 7.761 -13.461 1.00 94.25 166 LYS A CA 1
ATOM 1348 C C . LYS A 1 166 ? 0.819 8.082 -12.830 1.00 94.25 166 LYS A C 1
ATOM 1350 O O . LYS A 1 166 ? 0.756 8.062 -11.604 1.00 94.25 166 LYS A O 1
ATOM 1355 N N . PRO A 1 167 ? -0.283 8.262 -13.590 1.00 95.12 167 PRO A N 1
ATOM 1356 C CA . PRO A 1 167 ? -1.569 8.620 -12.988 1.00 95.12 167 PRO A CA 1
ATOM 1357 C C . PRO A 1 167 ? -2.107 7.552 -12.030 1.00 95.12 167 PRO A C 1
ATOM 1359 O O . PRO A 1 167 ? -2.745 7.880 -11.032 1.00 95.12 167 PRO A O 1
ATOM 1362 N N . VAL A 1 168 ? -1.837 6.271 -12.313 1.00 93.00 168 VAL A N 1
ATOM 1363 C CA . VAL A 1 168 ? -2.245 5.152 -11.450 1.00 93.00 168 VAL A CA 1
ATOM 1364 C C . VAL A 1 168 ? -1.497 5.207 -10.120 1.00 93.00 168 VAL A C 1
ATOM 1366 O O . VAL A 1 168 ? -2.111 5.093 -9.061 1.00 93.00 168 VAL A O 1
ATOM 1369 N N . ILE A 1 169 ? -0.180 5.421 -10.168 1.00 94.38 169 ILE A N 1
ATOM 1370 C CA . ILE A 1 169 ? 0.650 5.525 -8.965 1.00 94.38 169 ILE A CA 1
ATOM 1371 C C . ILE A 1 169 ? 0.287 6.774 -8.153 1.00 94.38 169 ILE A C 1
ATOM 1373 O O . ILE A 1 169 ? 0.041 6.662 -6.956 1.00 94.38 169 ILE A O 1
ATOM 1377 N N . GLU A 1 170 ? 0.139 7.930 -8.800 1.00 95.12 170 GLU A N 1
ATOM 1378 C CA . GLU A 1 170 ? -0.254 9.189 -8.150 1.00 95.12 170 GLU A CA 1
ATOM 1379 C C . GLU A 1 170 ? -1.649 9.123 -7.509 1.00 95.12 170 GLU A C 1
ATOM 1381 O O . GLU A 1 170 ? -1.896 9.739 -6.471 1.00 95.12 170 GLU A O 1
ATOM 1386 N N . SER A 1 171 ? -2.595 8.395 -8.110 1.00 94.62 171 SER A N 1
ATOM 1387 C CA . SER A 1 171 ? -3.909 8.163 -7.498 1.00 94.62 171 SER A CA 1
ATOM 1388 C C . SER A 1 171 ? -3.781 7.372 -6.196 1.00 94.62 171 SER A C 1
ATOM 1390 O O . SER A 1 171 ? -4.292 7.801 -5.162 1.00 94.62 171 SER A O 1
ATOM 1392 N N . HIS A 1 172 ? -3.042 6.264 -6.220 1.00 94.62 172 HIS A N 1
ATOM 1393 C CA . HIS A 1 172 ? -2.869 5.420 -5.039 1.00 94.62 172 HIS A CA 1
ATOM 1394 C C . HIS A 1 172 ? -1.984 6.043 -3.957 1.00 94.62 172 HIS A C 1
ATOM 1396 O O . HIS A 1 172 ? -2.189 5.773 -2.774 1.00 94.62 172 HIS A O 1
ATOM 1402 N N . ASP A 1 173 ? -1.007 6.876 -4.320 1.00 96.31 173 ASP A N 1
ATOM 1403 C CA . ASP A 1 173 ? -0.227 7.630 -3.338 1.00 96.31 173 ASP A CA 1
ATOM 1404 C C . ASP A 1 173 ? -1.124 8.616 -2.578 1.00 96.31 173 ASP A C 1
ATOM 1406 O O . ASP A 1 173 ? -1.097 8.622 -1.347 1.00 96.31 173 ASP A O 1
ATOM 1410 N N . ARG A 1 174 ? -2.026 9.327 -3.269 1.00 96.88 174 ARG A N 1
ATOM 1411 C CA . ARG A 1 174 ? -3.018 10.202 -2.616 1.00 96.88 174 ARG A CA 1
ATOM 1412 C C . ARG A 1 174 ? -3.960 9.442 -1.684 1.00 96.88 174 ARG A C 1
ATOM 1414 O O . ARG A 1 174 ? -4.239 9.903 -0.579 1.00 96.88 174 ARG A O 1
ATOM 1421 N N . GLU A 1 175 ? -4.448 8.275 -2.098 1.00 96.31 175 GLU A N 1
ATOM 1422 C CA . GLU A 1 175 ? -5.300 7.427 -1.250 1.00 96.31 175 GLU A CA 1
ATOM 1423 C C . GLU A 1 175 ? -4.563 6.924 -0.008 1.00 96.31 175 GLU A C 1
ATOM 1425 O O . GLU A 1 175 ? -5.118 6.917 1.095 1.00 96.31 175 GLU A O 1
ATOM 1430 N N . TYR A 1 176 ? -3.304 6.522 -0.177 1.00 96.94 176 TYR A N 1
ATOM 1431 C CA . TYR A 1 176 ? -2.466 6.059 0.918 1.00 96.94 176 TYR A CA 1
ATOM 1432 C C . TYR A 1 176 ? -2.143 7.188 1.903 1.00 96.94 176 TYR A C 1
ATOM 1434 O O . TYR A 1 176 ? -2.227 6.981 3.111 1.00 96.94 176 TYR A O 1
ATOM 1442 N N . GLU A 1 177 ? -1.836 8.390 1.420 1.00 97.06 177 GLU A N 1
ATOM 1443 C CA . GLU A 1 177 ? -1.633 9.576 2.259 1.00 97.06 177 GLU A CA 1
ATOM 1444 C C . GLU A 1 177 ? -2.904 9.947 3.032 1.00 97.06 177 GLU A C 1
ATOM 1446 O O . GLU A 1 177 ? -2.858 10.131 4.251 1.00 97.06 177 GLU A O 1
ATOM 1451 N N . ALA A 1 178 ? -4.060 9.965 2.361 1.00 96.81 178 ALA A N 1
ATOM 1452 C CA . ALA A 1 178 ? -5.350 10.199 3.008 1.00 96.81 178 ALA A CA 1
ATOM 1453 C C . ALA A 1 178 ? -5.675 9.123 4.059 1.00 96.81 178 ALA A C 1
ATOM 1455 O O . ALA A 1 178 ? -6.281 9.413 5.093 1.00 96.81 178 ALA A O 1
ATOM 1456 N N . LEU A 1 179 ? -5.266 7.872 3.827 1.00 97.12 179 LEU A N 1
ATOM 1457 C CA . LEU A 1 179 ? -5.342 6.815 4.832 1.00 97.12 179 LEU A CA 1
ATOM 1458 C C . LEU A 1 179 ? -4.430 7.111 6.029 1.00 97.12 179 LEU A C 1
ATOM 1460 O O . LEU A 1 179 ? -4.895 6.986 7.153 1.00 97.12 179 LEU A O 1
ATOM 1464 N N . GLN A 1 180 ? -3.175 7.530 5.832 1.00 97.06 180 GLN A N 1
ATOM 1465 C CA . GLN A 1 180 ? -2.265 7.836 6.950 1.00 97.06 180 GLN A CA 1
ATOM 1466 C C . GLN A 1 180 ? -2.813 8.936 7.869 1.00 97.06 180 GLN A C 1
ATOM 1468 O O . GLN A 1 180 ? -2.684 8.841 9.090 1.00 97.06 180 GLN A O 1
ATOM 1473 N N . VAL A 1 181 ? -3.457 9.958 7.297 1.00 97.31 181 VAL A N 1
ATOM 1474 C CA . VAL A 1 181 ? -4.122 11.010 8.080 1.00 97.31 181 VAL A CA 1
ATOM 1475 C C . VAL A 1 181 ? -5.267 10.421 8.908 1.00 97.31 181 VAL A C 1
ATOM 1477 O O . VAL A 1 181 ? -5.274 10.575 10.132 1.00 97.31 181 VAL A O 1
ATOM 1480 N N . ARG A 1 182 ? -6.177 9.674 8.267 1.00 95.88 182 ARG A N 1
ATOM 1481 C CA . ARG A 1 182 ? -7.314 9.020 8.943 1.00 95.88 182 ARG A CA 1
ATOM 1482 C C . ARG A 1 182 ? -6.875 8.029 10.019 1.00 95.88 182 ARG A C 1
ATOM 1484 O O . ARG A 1 182 ? -7.485 7.966 11.076 1.00 95.88 182 ARG A O 1
ATOM 1491 N N . GLU A 1 183 ? -5.777 7.313 9.803 1.00 95.56 183 GLU A N 1
ATOM 1492 C CA . GLU A 1 183 ? -5.185 6.405 10.789 1.00 95.56 183 GLU A CA 1
ATOM 1493 C C . GLU A 1 183 ? -4.734 7.142 12.056 1.00 95.56 183 GLU A C 1
ATOM 1495 O O . GLU A 1 183 ? -4.938 6.651 13.168 1.00 95.56 183 GLU A O 1
ATOM 1500 N N . GLY A 1 184 ? -4.145 8.331 11.903 1.00 95.75 184 GLY A N 1
ATOM 1501 C CA . GLY A 1 184 ? -3.765 9.177 13.032 1.00 95.75 184 GLY A CA 1
ATOM 1502 C C . GLY A 1 184 ? -4.974 9.698 13.812 1.00 95.75 184 GLY A C 1
ATOM 1503 O O . GLY A 1 184 ? -4.940 9.752 15.043 1.00 95.75 184 GLY A O 1
ATOM 1504 N N . GLU A 1 185 ? -6.051 10.054 13.114 1.00 95.81 185 GLU A N 1
ATOM 1505 C CA . GLU A 1 185 ? -7.320 10.466 13.725 1.00 95.81 185 GLU A CA 1
ATOM 1506 C C . GLU A 1 185 ? -8.003 9.299 14.445 1.00 95.81 185 GLU A C 1
ATOM 1508 O O . GLU A 1 185 ? -8.389 9.432 15.608 1.00 95.81 185 GLU A O 1
ATOM 1513 N N . MET A 1 186 ? -8.066 8.127 13.810 1.00 96.31 186 MET A N 1
ATOM 1514 C CA . MET A 1 186 ? -8.656 6.923 14.388 1.00 96.31 186 MET A CA 1
ATOM 1515 C C . MET A 1 186 ? -7.898 6.463 15.632 1.00 96.31 186 MET A C 1
ATOM 1517 O O . MET A 1 186 ? -8.519 6.104 16.626 1.00 96.31 186 MET A O 1
ATOM 1521 N N . ALA A 1 187 ? -6.564 6.531 15.637 1.00 95.56 187 ALA A N 1
ATOM 1522 C CA . ALA A 1 187 ? -5.772 6.194 16.820 1.00 95.56 187 ALA A CA 1
ATOM 1523 C C . ALA A 1 187 ? -6.123 7.086 18.027 1.00 95.56 187 ALA A C 1
ATOM 1525 O O . ALA A 1 187 ? -6.244 6.594 19.152 1.00 95.56 187 ALA A O 1
ATOM 1526 N N . LYS A 1 188 ? -6.338 8.391 17.800 1.00 96.06 188 LYS A N 1
ATOM 1527 C CA . LYS A 1 188 ? -6.800 9.317 18.848 1.00 96.06 188 LYS A CA 1
ATOM 1528 C C . LYS A 1 188 ? -8.209 8.962 19.311 1.00 96.06 188 LYS A C 1
ATOM 1530 O O . LYS A 1 188 ? -8.427 8.828 20.512 1.00 96.06 188 LYS A O 1
ATOM 1535 N N . ALA A 1 189 ? -9.126 8.731 18.373 1.00 94.75 189 ALA A N 1
ATOM 1536 C CA . ALA A 1 189 ? -10.507 8.373 18.673 1.00 94.75 189 ALA A CA 1
ATOM 1537 C C . ALA A 1 189 ? -10.600 7.060 19.472 1.00 94.75 189 ALA A C 1
ATOM 1539 O O . ALA A 1 189 ? -11.297 7.000 20.480 1.00 94.75 189 ALA A O 1
ATOM 1540 N N . VAL A 1 190 ? -9.837 6.029 19.093 1.00 94.56 190 VAL A N 1
ATOM 1541 C CA . VAL A 1 190 ? -9.726 4.751 19.817 1.00 94.56 190 VAL A CA 1
ATOM 1542 C C . VAL A 1 190 ? -9.233 4.979 21.243 1.00 94.56 190 VAL A C 1
ATOM 1544 O O . VAL A 1 190 ? -9.811 4.443 22.191 1.00 94.56 190 VAL A O 1
ATOM 1547 N N . HIS A 1 191 ? -8.190 5.791 21.420 1.00 94.06 191 HIS A N 1
ATOM 1548 C CA . HIS A 1 191 ? -7.648 6.106 22.739 1.00 94.06 191 HIS A CA 1
ATOM 1549 C C . HIS A 1 191 ? -8.661 6.860 23.622 1.00 94.06 191 HIS A C 1
ATOM 1551 O O . HIS A 1 191 ? -8.899 6.474 24.769 1.00 94.06 191 HIS A O 1
ATOM 1557 N N . GLU A 1 192 ? -9.295 7.908 23.096 1.00 92.88 192 GLU A N 1
ATOM 1558 C CA . GLU A 1 192 ? -10.304 8.703 23.808 1.00 92.88 192 GLU A CA 1
ATOM 1559 C C . GLU A 1 192 ? -11.549 7.881 24.158 1.00 92.88 192 GLU A C 1
ATOM 1561 O O . GLU A 1 192 ? -12.048 7.937 25.290 1.00 92.88 192 GLU A O 1
ATOM 1566 N N . PHE A 1 193 ? -12.016 7.055 23.221 1.00 93.12 193 PHE A N 1
ATOM 1567 C CA . PHE A 1 193 ? -13.164 6.182 23.428 1.00 93.12 193 PHE A CA 1
ATOM 1568 C C . PHE A 1 193 ? -12.869 5.112 24.484 1.00 93.12 193 PHE A C 1
ATOM 1570 O O . PHE A 1 193 ? -13.686 4.877 25.377 1.00 93.12 193 PHE A O 1
ATOM 1577 N N . LYS A 1 194 ? -11.664 4.521 24.460 1.00 90.38 194 LYS A N 1
ATOM 1578 C CA . LYS A 1 194 ? -11.203 3.581 25.494 1.00 90.38 194 LYS A CA 1
ATOM 1579 C C . LYS A 1 194 ? -11.234 4.220 26.879 1.00 90.38 194 LYS A C 1
ATOM 1581 O O . LYS A 1 194 ? -11.766 3.620 27.810 1.00 90.38 194 LYS A O 1
ATOM 1586 N N . ASN A 1 195 ? -10.696 5.431 27.017 1.00 89.56 195 ASN A N 1
ATOM 1587 C CA . ASN A 1 195 ? -10.667 6.138 28.298 1.00 89.56 195 ASN A CA 1
ATOM 1588 C C . ASN A 1 195 ? -12.078 6.451 28.802 1.00 89.56 195 ASN A C 1
ATOM 1590 O O . ASN A 1 195 ? -12.376 6.196 29.967 1.00 89.56 195 ASN A O 1
ATOM 1594 N N . THR A 1 196 ? -12.965 6.914 27.919 1.00 88.81 196 THR A N 1
ATOM 1595 C CA . THR A 1 196 ? -14.376 7.150 28.253 1.00 88.81 196 THR A CA 1
ATOM 1596 C C . THR A 1 196 ? -15.050 5.870 28.753 1.00 88.81 196 THR A C 1
ATOM 1598 O O . THR A 1 196 ? -15.661 5.873 29.819 1.00 88.81 196 THR A O 1
ATOM 1601 N N . LEU A 1 197 ? -14.867 4.742 28.061 1.00 86.56 197 LEU A N 1
ATOM 1602 C CA . LEU A 1 197 ? -15.431 3.458 28.489 1.00 86.56 197 LEU A CA 1
ATOM 1603 C C . LEU A 1 197 ? -14.869 2.963 29.823 1.00 86.56 197 LEU A C 1
ATOM 1605 O O . LEU A 1 197 ? -15.602 2.375 30.617 1.00 86.56 197 LEU A O 1
ATOM 1609 N N . LEU A 1 198 ? -13.582 3.187 30.092 1.00 85.69 198 LEU A N 1
ATOM 1610 C CA . LEU A 1 198 ? -12.983 2.842 31.381 1.00 85.69 198 LEU A CA 1
ATOM 1611 C C . LEU A 1 198 ? -13.557 3.698 32.515 1.00 85.69 198 LEU A C 1
ATOM 1613 O O . LEU A 1 198 ? -13.834 3.164 33.588 1.00 85.69 198 LEU A O 1
ATOM 1617 N N . ILE A 1 199 ? -13.787 4.991 32.276 1.00 85.38 199 ILE A N 1
ATOM 1618 C CA . ILE A 1 199 ? -14.434 5.888 33.242 1.00 85.38 199 ILE A CA 1
ATOM 1619 C C . ILE A 1 199 ? -15.864 5.423 33.525 1.00 85.38 199 ILE A C 1
ATOM 1621 O O . ILE A 1 199 ? -16.234 5.269 34.689 1.00 85.38 199 ILE A O 1
ATOM 1625 N N . GLU A 1 200 ? -16.654 5.147 32.486 1.00 80.50 200 GLU A N 1
ATOM 1626 C CA . GLU A 1 200 ? -18.025 4.653 32.656 1.00 80.50 200 GLU A CA 1
ATOM 1627 C C . GLU A 1 200 ? -18.053 3.299 33.369 1.00 80.50 200 GLU A C 1
ATOM 1629 O O . GLU A 1 200 ? -18.864 3.079 34.268 1.00 80.50 200 GLU A O 1
ATOM 1634 N N . LYS A 1 201 ? -17.098 2.413 33.070 1.00 80.38 201 LYS A N 1
ATOM 1635 C CA . LYS A 1 201 ? -16.926 1.163 33.815 1.00 80.38 201 LYS A CA 1
ATOM 1636 C C . LYS A 1 201 ? -16.680 1.413 35.306 1.00 80.38 201 LYS A C 1
ATOM 1638 O O . LYS A 1 201 ? -17.349 0.795 36.129 1.00 80.38 201 LYS A O 1
ATOM 1643 N N . ILE A 1 202 ? -15.769 2.323 35.662 1.00 80.06 202 ILE A N 1
ATOM 1644 C CA . ILE A 1 202 ? -15.494 2.672 37.067 1.00 80.06 202 ILE A CA 1
ATOM 1645 C C . ILE A 1 202 ? -16.749 3.233 37.741 1.00 80.06 202 ILE A C 1
ATOM 1647 O O . ILE A 1 202 ? -17.052 2.850 38.872 1.00 80.06 202 ILE A O 1
ATOM 1651 N N . LYS A 1 203 ? -17.504 4.110 37.066 1.00 77.62 203 LYS A N 1
ATOM 1652 C CA . LYS A 1 203 ? -18.764 4.654 37.596 1.00 77.62 203 LYS A CA 1
ATOM 1653 C C . LYS A 1 203 ? -19.772 3.541 37.892 1.00 77.62 203 LYS A C 1
ATOM 1655 O O . LYS A 1 203 ? -20.318 3.516 38.995 1.00 77.62 203 LYS A O 1
ATOM 1660 N N . MET A 1 204 ? -19.958 2.596 36.966 1.00 73.94 204 MET A N 1
ATOM 1661 C CA . MET A 1 204 ? -20.838 1.438 37.169 1.00 73.94 204 MET A CA 1
ATOM 1662 C C . MET A 1 204 ? -20.373 0.553 38.336 1.00 73.94 204 MET A C 1
ATOM 1664 O O . MET A 1 204 ? -21.176 0.213 39.201 1.00 73.94 204 MET A O 1
ATOM 1668 N N . ASP A 1 205 ? -19.080 0.221 38.401 1.00 74.38 205 ASP A N 1
ATOM 1669 C CA . ASP A 1 205 ? -18.513 -0.616 39.471 1.00 74.38 205 ASP A CA 1
ATOM 1670 C C . ASP A 1 205 ? -18.637 0.070 40.851 1.00 74.38 205 ASP A C 1
ATOM 1672 O O . ASP A 1 205 ? -18.919 -0.568 41.866 1.00 74.38 205 ASP A O 1
ATOM 1676 N N . THR A 1 206 ? -18.471 1.396 40.902 1.00 72.50 206 THR A N 1
ATOM 1677 C CA . THR A 1 206 ? -18.612 2.186 42.138 1.00 72.50 206 THR A CA 1
ATOM 1678 C C . THR A 1 206 ? -20.069 2.276 42.596 1.00 72.50 206 THR A C 1
ATOM 1680 O O . THR A 1 206 ? -20.336 2.256 43.798 1.00 72.50 206 THR A O 1
ATOM 1683 N N . TRP A 1 207 ? -21.016 2.358 41.657 1.00 66.88 207 TRP A N 1
ATOM 1684 C CA . TRP A 1 207 ? -22.448 2.330 41.953 1.00 66.88 207 TRP A CA 1
ATOM 1685 C C . TRP A 1 207 ? -22.870 0.975 42.545 1.00 66.88 207 TRP A C 1
ATOM 1687 O O . TRP A 1 207 ? -23.506 0.945 43.597 1.00 66.88 207 TRP A O 1
ATOM 1697 N N . GLU A 1 208 ? -22.419 -0.144 41.961 1.00 60.47 208 GLU A N 1
ATOM 1698 C CA . GLU A 1 208 ? -22.681 -1.496 42.487 1.00 60.47 208 GLU A CA 1
ATOM 1699 C C . GLU A 1 208 ? -22.175 -1.679 43.928 1.00 60.47 208 GLU A C 1
ATOM 1701 O O . GLU A 1 208 ? -22.832 -2.336 44.733 1.00 60.47 208 GLU A O 1
ATOM 1706 N N . ASN A 1 209 ? -21.028 -1.084 44.272 1.00 60.78 209 ASN A N 1
ATOM 1707 C CA . ASN A 1 209 ? -20.451 -1.177 45.616 1.00 60.78 209 ASN A CA 1
ATOM 1708 C C . ASN A 1 209 ? -21.158 -0.295 46.657 1.00 60.78 209 ASN A C 1
ATOM 1710 O O . ASN A 1 209 ? -21.062 -0.581 47.844 1.00 60.78 209 ASN A O 1
ATOM 1714 N N . LYS A 1 210 ? -21.859 0.769 46.242 1.00 58.19 210 LY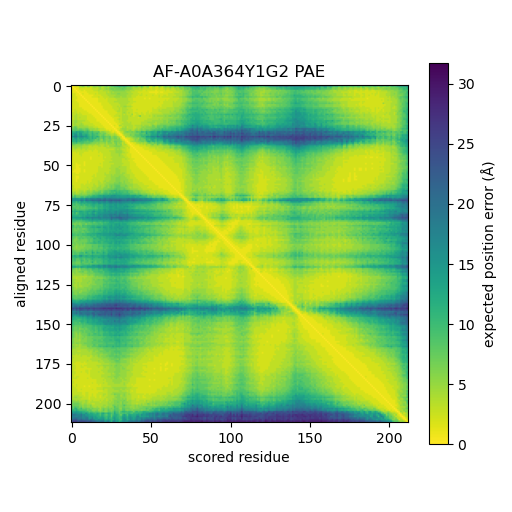S A N 1
ATOM 1715 C CA . LYS A 1 210 ? -22.643 1.629 47.148 1.00 58.19 210 LYS A CA 1
ATOM 1716 C C . LYS A 1 210 ? -24.041 1.086 47.449 1.00 58.19 210 LYS A C 1
ATOM 1718 O O . LYS A 1 210 ? -24.722 1.647 48.304 1.00 58.19 210 LYS A O 1
ATOM 1723 N N . HIS A 1 211 ? -24.513 0.092 46.699 1.00 53.41 211 HIS A N 1
ATOM 1724 C CA . HIS A 1 211 ? -25.862 -0.480 46.827 1.00 53.41 211 HIS A CA 1
ATOM 1725 C C . HIS A 1 211 ? -25.839 -1.981 47.173 1.00 53.41 211 HIS A C 1
ATOM 1727 O O . HIS A 1 211 ? -26.856 -2.663 47.041 1.00 53.41 211 HIS A O 1
ATOM 1733 N N . LYS A 1 212 ? -24.679 -2.483 47.610 1.00 48.62 212 LYS A N 1
ATOM 1734 C CA . LYS A 1 212 ? -24.524 -3.716 48.390 1.00 48.62 212 LYS A CA 1
ATOM 1735 C C . LYS A 1 212 ? -24.474 -3.370 49.870 1.00 48.62 212 LYS A C 1
ATOM 1737 O O . LYS A 1 212 ? -24.963 -4.206 50.656 1.00 48.62 212 LYS A O 1
#

Sequence (212 aa):
MNPNYKADERELVKVATFFKKKAKQLIGEGKLGEENRQVEAAVDKFIEHLDEHADTRAHILKEREQLGKLVKDNAECPKCKTRDMIKLVGTDKDERGWKSNRYKCRKCNIQFTWNRPNNPWDMIQYIEEVMTLHHVKTGDTTLSSDEREQIAATIQGMEDNLAKLKPVIESHDREYEALQVREGEMAKAVHEFKNTLLIEKIKMDTWENKHK

Organism: NCBI:txid2059302

pLDDT: mean 89.22, std 8.45, range [48.62, 97.69]